Protein AF-A0A454VZ25-F1 (afdb_monomer_lite)

Structure (mmCIF, N/CA/C/O backbone):
data_AF-A0A454VZ25-F1
#
_entry.id   AF-A0A454VZ25-F1
#
loop_
_atom_site.group_PDB
_atom_site.id
_atom_site.type_symbol
_atom_site.label_atom_id
_atom_site.label_alt_id
_atom_site.label_comp_id
_atom_site.label_asym_id
_atom_site.label_entity_id
_atom_site.label_seq_id
_atom_site.pdbx_PDB_ins_code
_atom_site.Cartn_x
_atom_site.Cartn_y
_atom_site.Cartn_z
_atom_site.occupancy
_atom_site.B_iso_or_equiv
_atom_site.auth_seq_id
_atom_site.auth_comp_id
_atom_site.auth_asym_id
_atom_site.auth_atom_id
_atom_site.pdbx_PDB_model_num
ATOM 1 N N . MET A 1 1 ? 7.267 38.049 9.585 1.00 44.28 1 MET A N 1
ATOM 2 C CA . MET A 1 1 ? 5.869 37.657 9.857 1.00 44.28 1 MET A CA 1
ATOM 3 C C . MET A 1 1 ? 5.324 38.588 10.927 1.00 44.28 1 MET A C 1
ATOM 5 O O . MET A 1 1 ? 5.956 38.651 11.982 1.00 44.28 1 MET A O 1
ATOM 9 N N . PRO A 1 2 ? 4.232 39.333 10.694 1.00 44.19 2 PRO A N 1
ATOM 10 C CA . PRO A 1 2 ? 3.505 39.918 11.810 1.00 44.19 2 PRO A CA 1
ATOM 11 C C . PRO A 1 2 ? 2.982 38.750 12.653 1.00 44.19 2 PRO A C 1
ATOM 13 O O . PRO A 1 2 ? 2.351 37.834 12.133 1.00 44.19 2 PRO A O 1
ATOM 16 N N . LYS A 1 3 ? 3.345 38.708 13.938 1.00 50.12 3 LYS A N 1
ATOM 17 C CA . LYS A 1 3 ? 2.743 37.742 14.860 1.00 50.12 3 LYS A CA 1
ATOM 18 C C . LYS A 1 3 ? 1.270 38.125 14.986 1.00 50.12 3 LYS A C 1
ATOM 20 O O . LYS A 1 3 ? 1.029 39.287 15.314 1.00 50.12 3 LYS A O 1
ATOM 25 N N . PRO A 1 4 ? 0.309 37.216 14.773 1.00 55.72 4 PRO A N 1
ATOM 26 C CA . PRO A 1 4 ? -1.061 37.509 15.152 1.00 55.72 4 PRO A CA 1
ATOM 27 C C . PRO A 1 4 ? -1.078 37.724 16.671 1.00 55.72 4 PRO A C 1
ATOM 29 O O . PRO A 1 4 ? -0.798 36.818 17.458 1.00 55.72 4 PRO A O 1
ATOM 32 N N . THR A 1 5 ? -1.280 38.970 17.092 1.00 67.00 5 THR A N 1
ATOM 33 C CA . THR A 1 5 ? -1.416 39.341 18.502 1.00 67.00 5 THR A CA 1
ATOM 34 C C . THR A 1 5 ? -2.872 39.186 18.896 1.00 67.00 5 THR A C 1
ATOM 36 O O . THR A 1 5 ? -3.618 40.157 18.904 1.00 67.00 5 THR A O 1
ATOM 39 N N . PHE A 1 6 ? -3.268 37.954 19.212 1.00 75.38 6 PHE A N 1
ATOM 40 C CA . PHE A 1 6 ? -4.552 37.697 19.855 1.00 75.38 6 PHE A CA 1
ATOM 41 C C . PHE A 1 6 ? -4.541 38.255 21.278 1.00 75.38 6 PHE A C 1
ATOM 43 O O . PHE A 1 6 ? -3.569 38.101 22.029 1.00 75.38 6 PHE A O 1
ATOM 50 N N . THR A 1 7 ? -5.634 38.893 21.667 1.00 81.75 7 THR A N 1
ATOM 51 C CA . THR A 1 7 ? -5.878 39.315 23.041 1.00 81.75 7 THR A CA 1
ATOM 52 C C . THR A 1 7 ? -6.128 38.099 23.939 1.00 81.75 7 THR A C 1
ATOM 54 O O . THR A 1 7 ? -6.507 37.012 23.500 1.00 81.75 7 THR A O 1
ATOM 57 N N . ARG A 1 8 ? -5.935 38.266 25.253 1.00 75.12 8 ARG A N 1
ATOM 58 C CA . ARG A 1 8 ? -6.254 37.206 26.228 1.00 75.12 8 ARG A CA 1
ATOM 59 C C . ARG A 1 8 ? -7.742 36.851 26.248 1.00 75.12 8 ARG A C 1
ATOM 61 O O . ARG A 1 8 ? -8.078 35.737 26.638 1.00 75.12 8 ARG A O 1
ATOM 68 N N . GLU A 1 9 ? -8.609 37.788 25.879 1.00 80.62 9 GLU A N 1
ATOM 69 C CA . GLU A 1 9 ? -10.053 37.566 25.795 1.00 80.62 9 GLU A CA 1
ATOM 70 C C . GLU A 1 9 ? -10.412 36.713 24.575 1.00 80.62 9 GLU A C 1
ATOM 72 O O . GLU A 1 9 ? -11.161 35.755 24.729 1.00 80.62 9 GLU A O 1
ATOM 77 N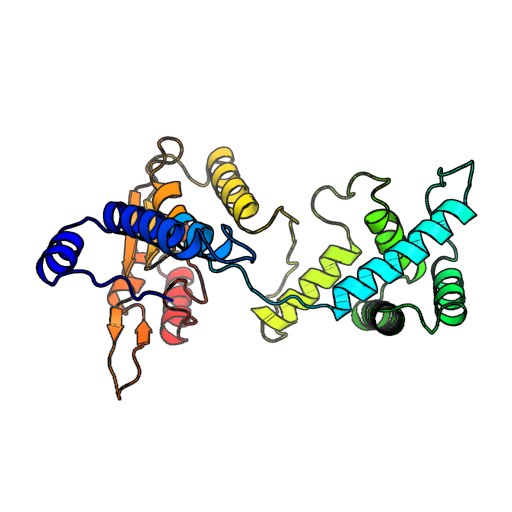 N . GLU A 1 10 ? -9.785 36.950 23.419 1.00 77.19 10 GLU A N 1
ATOM 78 C CA . GLU A 1 10 ? -9.946 36.106 22.221 1.00 77.19 10 GLU A CA 1
ATOM 79 C C . GLU A 1 10 ? -9.412 34.682 22.433 1.00 77.19 10 GLU A C 1
ATOM 81 O O . GLU A 1 10 ? -10.063 33.704 22.088 1.00 77.19 10 GLU A O 1
ATOM 86 N N . ILE A 1 11 ? -8.260 34.517 23.092 1.00 77.19 11 ILE A N 1
ATOM 87 C CA . ILE A 1 11 ? -7.759 33.168 23.418 1.00 77.19 11 ILE A CA 1
ATOM 88 C C . ILE A 1 11 ? -8.729 32.436 24.364 1.00 77.19 11 ILE A C 1
ATOM 90 O O . ILE A 1 11 ? -8.916 31.223 24.257 1.00 77.19 11 ILE A O 1
ATOM 94 N N . ARG A 1 12 ? -9.364 33.160 25.296 1.00 79.06 12 ARG A N 1
ATOM 95 C CA . ARG A 1 12 ? -10.375 32.587 26.197 1.00 79.06 12 ARG A CA 1
ATOM 96 C C . ARG A 1 12 ? -11.674 32.243 25.476 1.00 79.06 12 ARG A C 1
ATOM 98 O O . ARG A 1 12 ? -12.295 31.259 25.865 1.00 79.06 12 ARG A O 1
ATOM 105 N N . SER A 1 13 ? -12.077 33.005 24.458 1.00 80.75 13 SER A N 1
ATOM 106 C CA . SER A 1 13 ? -13.256 32.664 23.659 1.00 80.75 13 SER A CA 1
ATOM 107 C C . SER A 1 13 ? -13.005 31.425 22.799 1.00 80.75 13 SER A C 1
ATOM 109 O O . SER A 1 13 ? -13.877 30.565 22.730 1.00 80.75 13 SER A O 1
ATOM 111 N N . PHE A 1 14 ? -11.794 31.241 22.261 1.00 79.88 14 PHE A N 1
ATOM 112 C CA . PHE A 1 14 ? -11.427 30.009 21.550 1.00 79.88 14 PHE A CA 1
ATOM 113 C C . PHE A 1 14 ? -11.475 28.761 22.438 1.00 79.88 14 PHE A C 1
ATOM 115 O O . PHE A 1 14 ? -11.827 27.688 21.962 1.00 79.88 14 PHE A O 1
ATOM 122 N N . ALA A 1 15 ? -11.186 28.887 23.736 1.00 73.38 15 ALA A N 1
ATOM 123 C CA . ALA A 1 15 ? -11.300 27.776 24.685 1.00 73.38 15 ALA A CA 1
ATOM 124 C C . ALA A 1 15 ? -12.754 27.333 24.959 1.00 73.38 15 ALA A C 1
ATOM 126 O O . ALA A 1 15 ? -12.956 26.288 25.572 1.00 73.38 15 ALA A O 1
ATOM 127 N N . GLN A 1 16 ? -13.748 28.127 24.544 1.00 80.56 16 GLN A N 1
ATOM 128 C CA . GLN A 1 16 ? -15.175 27.797 24.642 1.00 80.56 16 GLN A CA 1
ATOM 129 C C . GLN A 1 16 ? -15.715 27.144 23.359 1.00 80.56 16 GLN A C 1
ATOM 131 O O . GLN A 1 16 ? -16.841 26.655 23.365 1.00 80.56 16 GLN A O 1
ATOM 136 N N . LEU A 1 17 ? -14.941 27.149 22.267 1.00 77.75 17 LEU A N 1
ATOM 137 C CA . LEU A 1 17 ? -15.337 26.536 21.001 1.00 77.75 17 LEU A CA 1
ATOM 138 C C . LEU A 1 17 ? -15.268 25.012 21.097 1.00 77.75 17 LEU A C 1
ATOM 140 O O . LEU A 1 17 ? -14.358 24.452 21.719 1.00 77.75 17 LEU A O 1
ATOM 144 N N . SER A 1 18 ? -16.191 24.328 20.423 1.00 74.06 18 SER A N 1
ATOM 145 C CA . SER A 1 18 ? -16.052 22.892 20.195 1.00 74.06 18 SER A CA 1
ATOM 146 C C . SER A 1 18 ? -14.794 22.598 19.360 1.00 74.06 18 SER A C 1
ATOM 148 O O . SER A 1 18 ? -14.321 23.461 18.614 1.00 74.06 18 SER A O 1
ATOM 150 N N . PRO A 1 19 ? -14.244 21.371 19.412 1.00 72.12 19 PRO A N 1
ATOM 151 C CA . PRO A 1 19 ? -13.091 20.996 18.590 1.00 72.12 19 PRO A CA 1
ATOM 152 C C . PRO A 1 19 ? -13.288 21.241 17.082 1.00 72.12 19 PRO A C 1
ATOM 154 O O . PRO A 1 19 ? -12.323 21.552 16.384 1.00 72.12 19 PRO A O 1
ATOM 157 N N . PHE A 1 20 ? -14.528 21.143 16.587 1.00 69.38 20 PHE A N 1
ATOM 158 C CA . PHE A 1 20 ? -14.880 21.406 15.190 1.00 69.38 20 PHE A CA 1
ATOM 159 C C . PHE A 1 20 ? -14.880 22.905 14.864 1.00 69.38 20 PHE A C 1
ATOM 161 O O . PHE A 1 20 ? -14.240 23.326 13.905 1.00 69.38 20 PHE A O 1
ATOM 168 N N . GLU A 1 21 ? -15.502 23.732 15.703 1.00 72.00 21 GLU A N 1
ATOM 169 C CA . GLU A 1 21 ? -15.491 25.193 15.529 1.00 72.00 21 GLU A CA 1
ATOM 170 C C . GLU A 1 21 ? -14.078 25.772 15.686 1.00 72.00 21 GLU A C 1
ATOM 172 O O . GLU A 1 21 ? -13.674 26.700 14.978 1.00 72.00 21 GLU A O 1
ATOM 177 N N . LEU A 1 22 ? -13.284 25.189 16.586 1.00 77.62 22 LEU A N 1
ATOM 178 C CA . LEU A 1 22 ? -11.886 25.549 16.774 1.00 77.62 22 LEU A CA 1
ATOM 179 C C . LEU A 1 22 ? -11.043 25.188 15.540 1.00 77.62 22 LEU A C 1
ATOM 181 O O . LEU A 1 22 ? -10.172 25.963 15.144 1.00 77.62 22 LEU A O 1
ATOM 185 N N . LYS A 1 23 ? -11.322 24.048 14.892 1.00 74.56 23 LYS A N 1
ATOM 186 C CA . LYS A 1 23 ? -10.702 23.663 13.615 1.00 74.56 23 LYS A CA 1
ATOM 187 C C . LYS A 1 23 ? -11.011 24.685 12.520 1.00 74.56 23 LYS A C 1
ATOM 189 O O . LYS A 1 23 ? -10.077 25.132 11.857 1.00 74.56 23 LYS A O 1
ATOM 194 N N . ASP A 1 24 ? -12.268 25.084 12.346 1.00 75.88 24 ASP A N 1
ATOM 195 C CA . ASP A 1 24 ? -12.653 26.064 11.315 1.00 75.88 24 ASP A CA 1
ATOM 196 C C . ASP A 1 24 ? -12.032 27.443 11.572 1.00 75.88 24 ASP A C 1
ATOM 198 O O . ASP A 1 24 ? -11.561 28.117 10.647 1.00 75.88 24 ASP A O 1
ATOM 202 N N . THR A 1 25 ? -11.935 27.822 12.848 1.00 78.06 25 THR A N 1
ATOM 203 C CA . THR A 1 25 ? -11.195 29.010 13.286 1.00 78.06 25 THR A CA 1
ATOM 204 C C . THR A 1 25 ? -9.719 28.902 12.892 1.00 78.06 25 THR A C 1
ATOM 206 O O . THR A 1 25 ? -9.179 29.817 12.272 1.00 78.06 25 THR A O 1
ATOM 209 N N . PHE A 1 26 ? -9.060 27.765 13.152 1.00 75.38 26 PHE A N 1
ATOM 210 C CA . PHE A 1 26 ? -7.669 27.551 12.742 1.00 75.38 26 PHE A CA 1
ATOM 211 C C . PHE A 1 26 ? -7.472 27.555 11.225 1.00 75.38 26 PHE A C 1
ATOM 213 O O . PHE A 1 26 ? -6.462 28.083 10.768 1.00 75.38 26 PHE A O 1
ATOM 220 N N . ILE A 1 27 ? -8.411 27.014 10.439 1.00 72.12 27 ILE A N 1
ATOM 221 C CA . ILE A 1 27 ? -8.352 27.069 8.968 1.00 72.12 27 ILE A CA 1
ATOM 222 C C . ILE A 1 27 ? -8.404 28.523 8.495 1.00 72.12 27 ILE A C 1
ATOM 224 O O . ILE A 1 27 ? -7.653 28.905 7.598 1.00 72.12 27 ILE A O 1
ATOM 228 N N . SER A 1 28 ? -9.281 29.328 9.093 1.00 75.75 28 SER A N 1
ATOM 229 C CA . SER A 1 28 ? -9.458 30.734 8.721 1.00 75.75 28 SER A CA 1
ATOM 230 C C . SER A 1 28 ? -8.205 31.550 9.051 1.00 75.75 28 SER A C 1
ATOM 232 O O . SER A 1 28 ? -7.647 32.203 8.173 1.00 75.75 28 SER A O 1
ATOM 234 N N . LEU A 1 29 ? -7.669 31.389 10.266 1.00 73.69 29 LEU A N 1
ATOM 235 C CA . LEU A 1 29 ? -6.422 32.029 10.700 1.00 73.69 29 LEU A CA 1
ATOM 236 C C . LEU A 1 29 ? -5.204 31.591 9.873 1.00 73.69 29 LEU A C 1
ATOM 238 O O . LEU A 1 29 ? -4.325 32.400 9.577 1.00 73.69 29 LEU A O 1
ATOM 242 N N . ALA A 1 30 ? -5.137 30.311 9.498 1.00 69.00 30 ALA A N 1
ATOM 243 C CA . ALA A 1 30 ? -4.093 29.771 8.631 1.00 69.00 30 ALA A CA 1
ATOM 244 C C . ALA A 1 30 ? -4.100 30.431 7.245 1.00 69.00 30 ALA A C 1
ATOM 246 O O . ALA A 1 30 ? -3.040 30.810 6.748 1.00 69.00 30 ALA A O 1
ATOM 247 N N . LYS A 1 31 ? -5.288 30.605 6.649 1.00 70.56 31 LYS A N 1
ATOM 248 C CA . LYS A 1 31 ? -5.459 31.284 5.355 1.00 70.56 31 LYS A CA 1
ATOM 249 C C . LYS A 1 31 ? -5.037 32.753 5.427 1.00 70.56 31 LYS A C 1
ATOM 251 O O . LYS A 1 31 ? -4.249 33.188 4.594 1.00 70.56 31 LYS A O 1
ATOM 256 N N . GLU A 1 32 ? -5.493 33.484 6.446 1.00 72.56 32 GLU A N 1
ATOM 257 C CA . GLU A 1 32 ? -5.148 34.901 6.654 1.00 72.56 32 GLU A CA 1
ATOM 258 C C . GLU A 1 32 ? -3.638 35.107 6.862 1.00 72.56 32 GLU A C 1
ATOM 260 O O . GLU A 1 32 ? -3.026 35.993 6.272 1.00 72.56 32 GLU A O 1
ATOM 265 N N . ALA A 1 33 ? -2.984 34.246 7.650 1.00 66.50 33 ALA A N 1
ATOM 266 C CA . ALA A 1 33 ? -1.548 34.357 7.915 1.00 66.50 33 ALA A CA 1
ATOM 267 C C . ALA A 1 33 ? -0.655 34.077 6.686 1.00 66.50 33 ALA A C 1
ATOM 269 O O . ALA A 1 33 ? 0.538 34.404 6.705 1.00 66.50 33 ALA A O 1
ATOM 270 N N . GLN A 1 34 ? -1.199 33.441 5.643 1.00 65.56 34 GLN A N 1
ATOM 271 C CA . GLN A 1 34 ? -0.469 33.007 4.447 1.00 65.56 34 GLN A CA 1
ATOM 272 C C . GLN A 1 34 ? -0.790 33.824 3.186 1.00 65.56 34 GLN A C 1
ATOM 274 O O . GLN A 1 34 ? -0.163 33.584 2.151 1.00 65.56 34 GLN A O 1
ATOM 279 N N . GLU A 1 35 ? -1.688 34.812 3.276 1.00 64.81 35 GLU A N 1
ATOM 280 C CA . GLU A 1 35 ? -2.193 35.609 2.146 1.00 64.81 35 GLU A CA 1
ATOM 281 C C . GLU A 1 35 ? -1.058 36.218 1.285 1.00 64.81 35 GLU A C 1
ATOM 283 O O . GLU A 1 35 ? -1.076 36.115 0.053 1.00 64.81 35 GLU A O 1
ATOM 288 N N . ASP A 1 36 ? 0.014 36.699 1.930 1.00 63.56 36 ASP A N 1
ATOM 289 C CA . ASP A 1 36 ? 1.116 37.439 1.293 1.00 63.56 36 ASP A CA 1
ATOM 290 C C . ASP A 1 36 ? 2.410 36.630 1.012 1.00 63.56 36 ASP A C 1
ATOM 292 O O . ASP A 1 36 ? 3.415 37.208 0.587 1.00 63.56 36 ASP A O 1
ATOM 296 N N . GLN A 1 37 ? 2.457 35.305 1.230 1.00 57.09 37 GLN A N 1
ATOM 297 C CA . GLN A 1 37 ? 3.700 34.514 1.059 1.00 57.09 37 GLN A CA 1
ATOM 298 C C . GLN A 1 37 ? 3.701 33.613 -0.194 1.00 57.09 37 GLN A C 1
ATOM 300 O O . GLN A 1 37 ? 2.818 32.772 -0.339 1.00 57.09 37 GLN A O 1
ATOM 305 N N . PRO A 1 38 ? 4.700 33.692 -1.098 1.00 49.94 38 PRO A N 1
ATOM 306 C CA . PRO A 1 38 ? 4.824 32.754 -2.218 1.00 49.94 38 PRO A CA 1
ATOM 307 C C . PRO A 1 38 ? 5.296 31.360 -1.747 1.00 49.94 38 PRO A C 1
ATOM 309 O O . PRO A 1 38 ? 6.328 31.237 -1.094 1.00 49.94 38 PRO A O 1
ATOM 312 N N . GLY A 1 39 ? 4.553 30.296 -2.086 1.00 57.81 39 GLY A N 1
ATOM 313 C CA . GLY A 1 39 ? 4.836 28.903 -1.695 1.00 57.81 39 GLY A CA 1
ATOM 314 C C . GLY A 1 39 ? 3.651 27.964 -1.971 1.00 57.81 39 GLY A C 1
ATOM 315 O O . GLY A 1 39 ? 2.694 28.380 -2.615 1.00 57.81 39 GLY A O 1
ATOM 316 N N . GLN A 1 40 ? 3.675 26.702 -1.517 1.00 55.25 40 GLN A N 1
ATOM 317 C CA . GLN A 1 40 ? 2.516 25.789 -1.615 1.00 55.25 40 GLN A CA 1
ATOM 318 C C . GLN A 1 40 ? 1.387 26.226 -0.653 1.00 55.25 40 GLN A C 1
ATOM 320 O O . GLN A 1 40 ? 1.187 25.620 0.397 1.00 55.25 40 GLN A O 1
ATOM 325 N N . LYS A 1 41 ? 0.694 27.307 -1.031 1.00 52.88 41 LYS A N 1
ATOM 326 C CA . LYS A 1 41 ? -0.180 28.173 -0.221 1.00 52.88 41 LYS A CA 1
ATOM 327 C C . LYS A 1 41 ? -1.349 27.497 0.508 1.00 52.88 41 LYS A C 1
ATOM 329 O O . LYS A 1 41 ? -1.746 27.996 1.543 1.00 52.88 41 LYS A O 1
ATOM 334 N N . ASP A 1 42 ? -1.876 26.368 0.028 1.00 51.31 42 ASP A N 1
ATOM 335 C CA . ASP A 1 42 ? -3.196 25.897 0.497 1.00 51.31 42 ASP A CA 1
ATOM 336 C C . ASP A 1 42 ? -3.254 24.433 0.942 1.00 51.31 42 ASP A C 1
ATOM 338 O O . ASP A 1 42 ? -4.280 23.975 1.440 1.00 51.31 42 ASP A O 1
ATOM 342 N N . LYS A 1 43 ? -2.192 23.644 0.737 1.00 53.41 43 LYS A N 1
ATOM 343 C CA . LYS A 1 43 ? -2.327 22.178 0.798 1.00 53.41 43 LYS A CA 1
ATOM 344 C C . LYS A 1 43 ? -2.047 21.593 2.179 1.00 53.41 43 LYS A C 1
ATOM 346 O O . LYS A 1 43 ? -2.840 20.790 2.651 1.00 53.41 43 LYS A O 1
ATOM 351 N N . SER A 1 44 ? -0.971 21.988 2.859 1.00 56.28 44 SER A N 1
ATOM 352 C CA . SER A 1 44 ? -0.527 21.272 4.067 1.00 56.28 44 SER A CA 1
ATOM 353 C C . SER A 1 44 ? -1.375 21.563 5.311 1.00 56.28 44 SER A C 1
ATOM 355 O O . SER A 1 44 ? -1.759 20.628 6.009 1.00 56.28 44 SER A O 1
ATOM 357 N N . GLN A 1 45 ? -1.702 22.830 5.585 1.00 57.84 45 GLN A N 1
ATOM 358 C CA . GLN A 1 45 ? -2.452 23.216 6.790 1.00 57.84 45 GLN A CA 1
ATOM 359 C C . GLN A 1 45 ? -3.939 22.872 6.669 1.00 57.84 45 GLN A C 1
ATOM 361 O O . GLN A 1 45 ? -4.517 22.312 7.597 1.00 57.84 45 GLN A O 1
ATOM 366 N N . VAL A 1 46 ? -4.537 23.109 5.497 1.00 59.28 46 VAL A N 1
ATOM 367 C CA . VAL A 1 46 ? -5.934 22.748 5.223 1.00 59.28 46 VAL A CA 1
ATOM 368 C C . VAL A 1 46 ? -6.117 21.230 5.227 1.00 59.28 46 VAL A C 1
ATOM 370 O O . VAL A 1 46 ? -7.084 20.754 5.806 1.00 59.28 46 VAL A O 1
ATOM 373 N N . GLN A 1 47 ? -5.191 20.440 4.663 1.00 57.38 47 GLN A N 1
ATOM 374 C CA . GLN A 1 47 ? -5.267 18.974 4.757 1.00 57.38 47 GLN A CA 1
ATOM 375 C C . GLN A 1 47 ? -5.023 18.459 6.179 1.00 57.38 47 GLN A C 1
ATOM 377 O O . GLN A 1 47 ? -5.712 17.531 6.596 1.00 57.38 47 GLN A O 1
ATOM 382 N N . MET A 1 48 ? -4.107 19.059 6.948 1.00 59.03 48 MET A N 1
ATOM 383 C CA . MET A 1 48 ? -3.906 18.683 8.351 1.00 59.03 48 MET A CA 1
ATOM 384 C C . MET A 1 48 ? -5.184 18.897 9.163 1.00 59.03 48 MET A C 1
ATOM 386 O O . MET A 1 48 ? -5.596 18.007 9.902 1.00 59.03 48 MET A O 1
ATOM 390 N N . LEU A 1 49 ? -5.832 20.048 8.986 1.00 62.22 49 LEU A N 1
ATOM 391 C CA . LEU A 1 49 ? -7.055 20.396 9.700 1.00 62.22 49 LEU A CA 1
ATOM 392 C C . LEU A 1 49 ? -8.262 19.597 9.181 1.00 62.22 49 LEU A C 1
ATOM 394 O O . LEU A 1 49 ? -9.064 19.121 9.978 1.00 62.22 49 LEU A O 1
ATOM 398 N N . ASN A 1 50 ? -8.380 19.370 7.869 1.00 59.22 50 ASN A N 1
ATOM 399 C CA . ASN A 1 50 ? -9.521 18.657 7.284 1.00 59.22 50 ASN A CA 1
ATOM 400 C C . ASN A 1 50 ? -9.437 17.138 7.393 1.00 59.22 50 ASN A C 1
ATOM 402 O O . ASN A 1 50 ? -10.436 16.511 7.724 1.00 59.22 50 ASN A O 1
ATOM 406 N N . ALA A 1 51 ? -8.273 16.557 7.120 1.00 57.97 51 ALA A N 1
ATOM 407 C CA . ALA A 1 51 ? -8.089 15.114 7.016 1.00 57.97 51 ALA A CA 1
ATOM 408 C C . ALA A 1 51 ? -7.299 14.512 8.188 1.00 57.97 51 ALA A C 1
ATOM 410 O O . ALA A 1 51 ? -7.068 13.303 8.195 1.00 57.97 51 ALA A O 1
ATOM 411 N N . GLY A 1 52 ? -6.836 15.322 9.151 1.00 63.44 52 GLY A N 1
ATOM 412 C CA . GLY A 1 52 ? -6.003 14.850 10.264 1.00 63.44 52 GLY A CA 1
ATOM 413 C C . GLY A 1 52 ? -4.655 14.281 9.805 1.00 63.44 52 GLY A C 1
ATOM 414 O O . GLY A 1 52 ? -4.094 13.402 10.461 1.00 63.44 52 GLY A O 1
ATOM 415 N N . ARG A 1 53 ? -4.161 14.713 8.635 1.00 66.56 53 ARG A N 1
ATOM 416 C CA . ARG A 1 53 ? -2.949 14.186 7.990 1.00 66.56 53 ARG A CA 1
ATOM 417 C C . ARG A 1 53 ? -2.037 15.322 7.543 1.00 66.56 53 ARG A C 1
ATOM 419 O O . ARG A 1 53 ? -2.450 16.189 6.778 1.00 66.56 53 ARG A O 1
ATOM 426 N N . GLY A 1 54 ? -0.781 15.287 7.979 1.00 69.94 54 GLY A N 1
ATOM 427 C CA . GLY A 1 54 ? 0.265 16.144 7.427 1.00 69.94 54 GLY A CA 1
ATOM 428 C C . GLY A 1 54 ? 0.802 15.542 6.133 1.00 69.94 54 GLY A C 1
ATOM 429 O O . GLY A 1 54 ? 1.373 14.453 6.160 1.00 69.94 54 GLY A O 1
ATOM 430 N N . ASN A 1 55 ? 0.628 16.226 5.001 1.00 75.00 55 ASN A N 1
ATOM 431 C CA . ASN A 1 55 ? 1.251 15.784 3.756 1.00 75.00 55 ASN A CA 1
ATOM 432 C C . ASN A 1 55 ? 2.783 15.937 3.860 1.00 75.00 55 ASN A C 1
ATOM 434 O O . ASN A 1 55 ? 3.239 17.034 4.204 1.00 75.00 55 ASN A O 1
ATOM 438 N N . PRO A 1 56 ? 3.582 14.893 3.564 1.00 77.19 56 PRO A N 1
ATOM 439 C CA . PRO A 1 56 ? 5.035 15.006 3.580 1.00 77.19 56 PRO A CA 1
ATOM 440 C C . PRO A 1 56 ? 5.526 16.135 2.667 1.00 77.19 56 PRO A C 1
ATOM 442 O O . PRO A 1 56 ? 5.016 16.333 1.564 1.00 77.19 56 PRO A O 1
ATOM 445 N N . ASN A 1 57 ? 6.542 16.869 3.118 1.00 81.62 57 ASN A N 1
ATOM 446 C CA . ASN A 1 57 ? 7.229 17.905 2.337 1.00 81.62 57 ASN A CA 1
ATOM 447 C C . ASN A 1 57 ? 8.530 17.394 1.691 1.00 81.62 57 ASN A C 1
ATOM 449 O O . ASN A 1 57 ? 9.364 18.184 1.254 1.00 81.62 57 ASN A O 1
ATOM 453 N N . TRP A 1 58 ? 8.702 16.077 1.647 1.00 86.81 58 TRP A N 1
ATOM 454 C CA . TRP A 1 58 ? 9.826 15.376 1.043 1.00 86.81 58 TRP A CA 1
ATOM 455 C C . TRP A 1 58 ? 9.296 14.193 0.229 1.00 86.81 58 TRP A C 1
ATOM 457 O O . TRP A 1 58 ? 8.187 13.708 0.461 1.00 86.81 58 TRP A O 1
ATOM 467 N N . VAL A 1 59 ? 10.084 13.734 -0.742 1.00 91.62 59 VAL A N 1
ATOM 468 C CA . VAL A 1 59 ? 9.756 12.583 -1.592 1.00 91.62 59 VAL A CA 1
ATOM 469 C C . VAL A 1 59 ? 10.991 11.708 -1.784 1.00 91.62 59 VAL A C 1
ATOM 471 O O . VAL A 1 59 ? 12.112 12.210 -1.803 1.00 91.62 59 VAL A O 1
ATOM 474 N N . ALA A 1 60 ? 10.796 10.401 -1.966 1.00 93.44 60 ALA A N 1
ATOM 475 C CA . ALA A 1 60 ? 11.872 9.497 -2.370 1.00 93.44 60 ALA A CA 1
ATOM 476 C C . ALA A 1 60 ? 12.168 9.685 -3.870 1.00 93.44 60 ALA A C 1
ATOM 478 O O . ALA A 1 60 ? 11.397 9.219 -4.713 1.00 93.44 60 ALA A O 1
ATOM 479 N N . THR A 1 61 ? 13.239 10.405 -4.208 1.00 97.25 61 THR A N 1
ATOM 480 C CA . THR A 1 61 ? 13.581 10.752 -5.600 1.00 97.25 61 THR A CA 1
ATOM 481 C C . THR A 1 61 ? 14.126 9.563 -6.387 1.00 97.25 61 THR A C 1
ATOM 483 O O . THR A 1 61 ? 13.663 9.333 -7.495 1.00 97.25 61 THR A O 1
ATOM 486 N N . GLY A 1 62 ? 15.003 8.746 -5.793 1.00 97.88 62 GLY A N 1
ATOM 487 C CA . GLY A 1 62 ? 15.621 7.583 -6.449 1.00 97.88 62 GLY A CA 1
ATOM 488 C C . GLY A 1 62 ? 14.637 6.647 -7.173 1.00 97.88 62 GLY A C 1
ATOM 489 O O . GLY A 1 62 ? 14.745 6.496 -8.387 1.00 97.88 62 GLY A O 1
ATOM 490 N N . PRO A 1 63 ? 13.632 6.053 -6.497 1.00 97.56 63 PRO A N 1
ATOM 491 C CA . PRO A 1 63 ? 12.665 5.180 -7.170 1.00 97.56 63 PRO A CA 1
ATOM 492 C C . PRO A 1 63 ? 11.798 5.912 -8.207 1.00 97.56 63 PRO A C 1
ATOM 494 O O . PRO A 1 63 ? 11.323 5.285 -9.147 1.00 97.56 63 PRO A O 1
ATOM 497 N N . ARG A 1 64 ? 11.601 7.233 -8.074 1.00 98.38 64 ARG A N 1
ATOM 498 C CA . ARG A 1 64 ? 10.880 8.036 -9.079 1.00 98.38 64 ARG A CA 1
ATOM 499 C C . ARG A 1 64 ? 11.722 8.233 -10.335 1.00 98.38 64 ARG A C 1
ATOM 501 O O . ARG A 1 64 ? 11.200 8.097 -11.431 1.00 98.38 64 ARG A O 1
ATOM 508 N N . GLU A 1 65 ? 13.016 8.500 -10.184 1.00 98.50 65 GLU A N 1
ATOM 509 C CA . GLU A 1 65 ? 13.954 8.552 -11.309 1.00 98.50 65 GLU A CA 1
ATOM 510 C C . GLU A 1 65 ? 14.057 7.191 -12.003 1.00 98.50 65 GLU A C 1
ATOM 512 O O . GLU A 1 65 ? 13.960 7.131 -13.223 1.00 98.50 65 GLU A O 1
ATOM 517 N N . ALA A 1 66 ? 14.141 6.093 -11.244 1.00 98.62 66 ALA A N 1
ATOM 518 C CA . ALA A 1 66 ? 14.123 4.741 -11.807 1.00 98.62 66 ALA A CA 1
ATOM 519 C C . ALA A 1 66 ? 12.820 4.441 -12.570 1.00 98.62 66 ALA A C 1
ATOM 521 O O . ALA A 1 66 ? 12.863 3.848 -13.644 1.00 98.62 66 ALA A O 1
ATOM 522 N N . PHE A 1 67 ? 11.669 4.896 -12.060 1.00 98.56 67 PHE A N 1
ATOM 523 C CA . PHE A 1 67 ? 10.389 4.798 -12.765 1.00 98.56 67 PHE A CA 1
ATOM 524 C C . PHE A 1 67 ? 10.386 5.600 -14.077 1.00 98.56 67 PHE A C 1
ATOM 526 O O . PHE A 1 67 ? 9.895 5.118 -15.093 1.00 98.56 67 PHE A O 1
ATOM 533 N N . TYR A 1 68 ? 10.982 6.795 -14.106 1.00 98.44 68 TYR A N 1
ATOM 534 C CA . TYR A 1 68 ? 11.118 7.555 -15.353 1.00 98.44 68 TYR A CA 1
ATOM 535 C C . TYR A 1 68 ? 12.107 6.911 -16.332 1.00 98.44 68 TYR A C 1
ATOM 537 O O . TYR A 1 68 ? 11.835 6.884 -17.531 1.00 98.44 68 TYR A O 1
ATOM 545 N N . ALA A 1 69 ? 13.218 6.350 -15.846 1.00 98.69 69 ALA A N 1
ATOM 546 C CA . ALA A 1 69 ? 14.149 5.578 -16.666 1.00 98.69 69 ALA A CA 1
ATOM 547 C C . ALA A 1 69 ? 13.465 4.353 -17.295 1.00 98.69 69 ALA A C 1
ATOM 549 O O . ALA A 1 69 ? 13.641 4.099 -18.488 1.00 98.69 69 ALA A O 1
ATOM 550 N N . LEU A 1 70 ? 12.621 3.657 -16.522 1.00 98.75 70 LEU A N 1
ATOM 551 C CA . LEU A 1 70 ? 11.757 2.590 -17.021 1.00 98.75 70 LEU A CA 1
ATOM 552 C C . LEU A 1 70 ? 10.824 3.126 -18.106 1.00 98.75 70 LEU A C 1
ATOM 554 O O . LEU A 1 70 ? 10.753 2.530 -19.169 1.00 98.75 70 LEU A O 1
ATOM 558 N N . GLY A 1 71 ? 10.188 4.280 -17.896 1.00 98.38 71 GLY A N 1
ATOM 559 C CA . GLY A 1 71 ? 9.342 4.918 -18.906 1.00 98.38 71 GLY A CA 1
ATOM 560 C C . GLY A 1 71 ? 10.064 5.165 -20.238 1.00 98.38 71 GLY A C 1
ATOM 561 O O . GLY A 1 71 ? 9.508 4.883 -21.299 1.00 98.38 71 GLY A O 1
ATOM 562 N N . TYR A 1 72 ? 11.321 5.621 -20.215 1.00 98.44 72 TYR A N 1
ATOM 563 C CA . TYR A 1 72 ? 12.114 5.776 -21.442 1.00 98.44 72 TYR A CA 1
ATOM 564 C C . TYR A 1 72 ? 12.407 4.440 -22.129 1.00 98.44 72 TYR A C 1
ATOM 566 O O . TYR A 1 72 ? 12.285 4.358 -23.353 1.00 98.44 72 TYR A O 1
ATOM 574 N N . PHE A 1 73 ? 12.747 3.400 -21.362 1.00 98.62 73 PHE A N 1
ATOM 575 C CA . PHE A 1 73 ? 12.905 2.047 -21.897 1.00 98.62 73 PHE A CA 1
ATOM 576 C C . PHE A 1 73 ? 11.596 1.540 -22.520 1.00 98.62 73 PHE A C 1
ATOM 578 O O . PHE A 1 73 ? 11.589 1.079 -23.658 1.00 98.62 73 PHE A O 1
ATOM 585 N N . SER A 1 74 ? 10.472 1.711 -21.827 1.00 98.50 74 SER A N 1
ATOM 586 C CA . SER A 1 74 ? 9.153 1.277 -22.281 1.00 98.50 74 SER A CA 1
ATOM 587 C C . SER A 1 74 ? 8.711 1.968 -23.570 1.00 98.50 74 SER A C 1
ATOM 589 O O . SER A 1 74 ? 8.206 1.318 -24.484 1.00 98.50 74 SER A O 1
ATOM 591 N N . LEU A 1 75 ? 8.965 3.273 -23.705 1.00 97.81 75 LEU A N 1
ATOM 592 C CA . LEU A 1 75 ? 8.704 3.999 -24.950 1.00 97.81 75 LEU A CA 1
ATOM 593 C C . LEU A 1 75 ? 9.642 3.567 -26.088 1.00 97.81 75 LEU A C 1
ATOM 595 O O . LEU A 1 75 ? 9.238 3.586 -27.251 1.00 97.81 75 LEU A O 1
ATOM 599 N N . ALA A 1 76 ? 10.891 3.198 -25.787 1.00 97.44 76 ALA A N 1
ATOM 600 C CA . ALA A 1 76 ? 11.800 2.635 -26.785 1.00 97.44 76 ALA A CA 1
ATOM 601 C C . ALA A 1 76 ? 11.302 1.266 -27.276 1.00 97.44 76 ALA A C 1
ATOM 603 O O . ALA A 1 76 ? 11.281 1.022 -28.482 1.00 97.44 76 ALA A O 1
ATOM 604 N N . GLU A 1 77 ? 10.824 0.417 -26.365 1.00 98.12 77 GLU A N 1
ATOM 605 C CA . GLU A 1 77 ? 10.220 -0.877 -26.692 1.00 98.12 77 GLU A CA 1
ATOM 606 C C . GLU A 1 77 ? 8.946 -0.732 -27.523 1.00 98.12 77 GLU A C 1
ATOM 608 O O . GLU A 1 77 ? 8.796 -1.409 -28.539 1.00 98.12 77 GLU A O 1
ATOM 613 N N . SER A 1 78 ? 8.071 0.202 -27.152 1.00 97.81 78 SER A N 1
ATOM 614 C CA . SER A 1 78 ? 6.848 0.483 -27.901 1.00 97.81 78 SER A CA 1
ATOM 615 C C . SER A 1 78 ? 7.153 0.901 -29.348 1.00 97.81 78 SER A C 1
ATOM 617 O O . SER A 1 78 ? 6.632 0.308 -30.297 1.00 97.81 78 SER A O 1
ATOM 619 N N . ARG A 1 79 ? 8.090 1.843 -29.548 1.00 97.06 79 ARG A N 1
ATOM 620 C CA . ARG A 1 79 ? 8.516 2.287 -30.891 1.00 97.06 79 ARG A CA 1
ATOM 621 C C . ARG A 1 79 ? 9.226 1.202 -31.697 1.00 97.06 79 ARG A C 1
ATOM 623 O O . ARG A 1 79 ? 9.164 1.222 -32.925 1.00 97.06 79 ARG A O 1
ATOM 630 N N . ARG A 1 80 ? 9.928 0.281 -31.030 1.00 96.56 80 ARG A N 1
ATOM 631 C CA . ARG A 1 80 ? 10.615 -0.842 -31.683 1.00 96.56 80 ARG A CA 1
ATOM 632 C C . ARG A 1 80 ? 9.619 -1.790 -32.344 1.00 96.56 80 ARG A C 1
ATOM 634 O O . ARG A 1 80 ? 9.916 -2.316 -33.414 1.00 96.56 80 ARG A O 1
ATOM 641 N N . VAL A 1 81 ? 8.475 -2.028 -31.703 1.00 96.50 81 VAL A N 1
ATOM 642 C CA . VAL A 1 81 ? 7.442 -2.932 -32.224 1.00 96.50 81 VAL A CA 1
ATOM 643 C C . VAL A 1 81 ? 6.752 -2.318 -33.433 1.00 96.50 81 VAL A C 1
ATOM 645 O O . VAL A 1 81 ? 6.641 -2.954 -34.480 1.00 96.50 81 VAL A O 1
ATOM 648 N N . TRP A 1 82 ? 6.320 -1.068 -33.308 1.00 96.31 82 TRP A N 1
ATOM 649 C CA . TRP A 1 82 ? 5.768 -0.298 -34.412 1.00 96.31 82 TRP A CA 1
ATOM 650 C C . TRP A 1 82 ? 5.851 1.188 -34.086 1.00 96.31 82 TRP A C 1
ATOM 652 O O . TRP A 1 82 ? 5.774 1.569 -32.922 1.00 96.31 82 TRP A O 1
ATOM 662 N N . THR A 1 83 ? 5.994 2.031 -35.104 1.00 96.56 83 THR A N 1
ATOM 663 C CA . THR A 1 83 ? 5.926 3.479 -34.922 1.00 96.56 83 THR A CA 1
ATOM 664 C C . THR A 1 83 ? 5.340 4.169 -36.148 1.00 96.56 83 THR A C 1
ATOM 666 O O . THR A 1 83 ? 5.624 3.782 -37.286 1.00 96.56 83 THR A O 1
ATOM 669 N N . ALA A 1 84 ? 4.523 5.192 -35.902 1.00 95.69 84 ALA A N 1
ATOM 670 C CA . ALA A 1 84 ? 4.064 6.162 -36.889 1.00 95.69 84 ALA A CA 1
ATOM 671 C C . ALA A 1 84 ? 3.796 7.492 -36.178 1.00 95.69 84 ALA A C 1
ATOM 673 O O . ALA A 1 84 ? 2.974 7.542 -35.265 1.00 95.69 84 ALA A O 1
ATOM 674 N N . ASP A 1 85 ? 4.481 8.558 -36.592 1.00 93.62 85 ASP A N 1
ATOM 675 C CA . ASP A 1 85 ? 4.479 9.849 -35.896 1.00 93.62 85 ASP A CA 1
ATOM 676 C C . ASP A 1 85 ? 4.796 9.678 -34.393 1.00 93.62 85 ASP A C 1
ATOM 678 O O . ASP A 1 85 ? 5.884 9.214 -34.042 1.00 93.62 85 ASP A O 1
ATOM 682 N N . ASP A 1 86 ? 3.844 10.007 -33.517 1.00 93.88 86 ASP A N 1
ATOM 683 C CA . ASP A 1 86 ? 3.941 9.864 -32.058 1.00 93.88 86 ASP A CA 1
ATOM 684 C C . ASP A 1 86 ? 3.248 8.591 -31.524 1.00 93.88 86 ASP A C 1
ATOM 686 O O . ASP A 1 86 ? 3.013 8.463 -30.322 1.00 93.88 86 ASP A O 1
ATOM 690 N N . LEU A 1 87 ? 2.903 7.641 -32.399 1.00 96.00 87 LEU A N 1
ATOM 691 C CA . LEU A 1 87 ? 2.302 6.358 -32.029 1.00 96.00 87 LEU A CA 1
ATOM 692 C C . LEU A 1 87 ? 3.360 5.260 -31.886 1.00 96.00 87 LEU A C 1
ATOM 694 O O . LEU A 1 87 ? 4.354 5.240 -32.610 1.00 96.00 87 LEU A O 1
ATOM 698 N N . GLY A 1 88 ? 3.105 4.317 -30.979 1.00 96.56 88 GLY A N 1
ATOM 699 C CA . GLY A 1 88 ? 3.941 3.146 -30.729 1.00 96.56 88 GLY A CA 1
ATOM 700 C C . GLY A 1 88 ? 3.126 1.848 -30.687 1.00 96.56 88 GLY A C 1
ATOM 701 O O . GLY A 1 88 ? 1.904 1.882 -30.543 1.00 96.56 88 GLY A O 1
ATOM 702 N N . GLY A 1 89 ? 3.790 0.704 -30.854 1.00 96.50 89 GLY A N 1
ATOM 703 C CA . GLY A 1 89 ? 3.193 -0.625 -30.690 1.00 96.50 89 GLY A CA 1
ATOM 704 C C . GLY A 1 89 ? 3.215 -1.121 -29.240 1.00 96.50 89 GLY A C 1
ATOM 705 O O . GLY A 1 89 ? 3.827 -0.501 -28.372 1.00 96.50 89 GLY A O 1
ATOM 706 N N . MET A 1 90 ? 2.579 -2.265 -28.983 1.00 95.88 90 MET A N 1
ATOM 707 C CA . MET A 1 90 ? 2.617 -2.926 -27.672 1.00 95.88 90 MET A CA 1
ATOM 708 C C . MET A 1 90 ? 3.966 -3.642 -27.487 1.00 95.88 90 MET A C 1
ATOM 710 O O . MET A 1 90 ? 4.326 -4.433 -28.363 1.00 95.88 90 MET A O 1
ATOM 714 N N . PRO A 1 91 ? 4.716 -3.395 -26.399 1.00 95.62 91 PRO A N 1
ATOM 715 C CA . PRO A 1 91 ? 5.988 -4.065 -26.116 1.00 95.62 91 PRO A CA 1
ATOM 716 C C . PRO A 1 91 ? 5.909 -5.603 -26.184 1.00 95.62 91 PRO A C 1
ATOM 718 O O . PRO A 1 91 ? 4.906 -6.208 -25.825 1.00 95.62 91 PRO A O 1
ATOM 721 N N . GLU A 1 92 ? 6.978 -6.269 -26.638 1.00 94.75 92 GLU A N 1
ATOM 722 C CA . GLU A 1 92 ? 7.005 -7.739 -26.762 1.00 94.75 92 GLU A CA 1
ATOM 723 C C . GLU A 1 92 ? 7.738 -8.401 -25.591 1.00 94.75 92 GLU A C 1
ATOM 725 O O . GLU A 1 92 ? 8.862 -8.024 -25.264 1.00 94.75 92 GLU A O 1
ATOM 730 N N . VAL A 1 93 ? 7.172 -9.481 -25.040 1.00 97.25 93 VAL A N 1
ATOM 731 C CA . VAL A 1 93 ? 7.785 -10.244 -23.934 1.00 97.25 93 VAL A CA 1
ATOM 732 C C . VAL A 1 93 ? 9.152 -10.821 -24.314 1.00 97.25 93 VAL A C 1
ATOM 734 O O . VAL A 1 93 ? 10.143 -10.657 -23.604 1.00 97.25 93 VAL A O 1
ATOM 737 N N . LYS A 1 94 ? 9.215 -11.522 -25.451 1.00 97.50 94 LYS A N 1
ATOM 738 C CA . LYS A 1 94 ? 10.376 -12.336 -25.823 1.00 97.50 94 LYS A CA 1
ATOM 739 C C . LYS A 1 94 ? 11.603 -11.460 -26.065 1.00 97.50 94 LYS A C 1
ATOM 741 O O . LYS A 1 94 ? 11.579 -10.601 -26.945 1.00 97.50 94 LYS A O 1
ATOM 746 N N . GLY A 1 95 ? 12.692 -11.727 -25.351 1.00 97.19 95 GLY A N 1
ATOM 747 C CA . GLY A 1 95 ? 13.960 -11.006 -25.450 1.00 97.19 95 GLY A CA 1
ATOM 748 C C . GLY A 1 95 ? 13.971 -9.650 -24.739 1.00 97.19 95 GLY A C 1
ATOM 749 O O . GLY A 1 95 ? 14.884 -8.858 -24.981 1.00 97.19 95 GLY A O 1
ATOM 750 N N . SER A 1 96 ? 12.973 -9.349 -23.899 1.00 97.38 96 SER A N 1
ATOM 751 C CA . SER A 1 96 ? 12.914 -8.082 -23.160 1.00 97.38 96 SER A CA 1
ATOM 752 C C . SER A 1 96 ? 14.123 -7.895 -22.236 1.00 97.38 96 SER A C 1
ATOM 754 O O . SER A 1 96 ? 14.613 -6.776 -22.097 1.00 97.38 96 SER A O 1
ATOM 756 N N . GLY A 1 97 ? 14.653 -8.975 -21.652 1.00 97.94 97 GLY A N 1
ATOM 757 C CA . GLY A 1 97 ? 15.858 -8.968 -20.821 1.00 97.94 97 GLY A CA 1
ATOM 758 C C . GLY A 1 97 ? 17.093 -8.452 -21.547 1.00 97.94 97 GLY A C 1
ATOM 759 O O . GLY A 1 97 ? 17.750 -7.526 -21.074 1.00 97.94 97 GLY A O 1
ATOM 760 N N . GLU A 1 98 ? 17.382 -9.006 -22.723 1.00 98.12 98 GLU A N 1
ATOM 761 C CA . GLU A 1 98 ? 18.553 -8.617 -23.517 1.00 98.12 98 GLU A CA 1
ATOM 762 C C . GLU A 1 98 ? 18.451 -7.171 -24.017 1.00 98.12 98 GLU A C 1
ATOM 764 O O . GLU A 1 98 ? 19.447 -6.441 -24.038 1.00 98.12 98 GLU A O 1
ATOM 769 N N . ARG A 1 99 ? 17.242 -6.737 -24.398 1.00 98.56 99 ARG A N 1
ATOM 770 C CA . ARG A 1 99 ? 16.989 -5.358 -24.839 1.00 98.56 99 ARG A CA 1
ATOM 771 C C . ARG A 1 99 ? 17.109 -4.364 -23.693 1.00 98.56 99 ARG A C 1
ATOM 773 O O . ARG A 1 99 ? 17.697 -3.304 -23.890 1.00 98.56 99 ARG A O 1
ATOM 780 N N . PHE A 1 100 ? 16.640 -4.725 -22.501 1.00 98.75 100 PHE A N 1
ATOM 781 C CA . PHE A 1 100 ? 16.849 -3.930 -21.296 1.00 98.75 100 PHE A CA 1
ATOM 782 C C . PHE A 1 100 ? 18.343 -3.771 -20.979 1.00 98.75 100 PHE A C 1
ATOM 784 O O . PHE A 1 100 ? 18.810 -2.651 -20.792 1.00 98.75 100 PHE A O 1
ATOM 791 N N . ASP A 1 101 ? 19.126 -4.853 -21.019 1.00 98.50 101 ASP A N 1
ATOM 792 C CA . ASP A 1 101 ? 20.577 -4.781 -20.791 1.00 98.50 101 ASP A CA 1
ATOM 793 C C . ASP A 1 101 ? 21.287 -3.905 -21.836 1.00 98.50 101 ASP A C 1
ATOM 795 O O . ASP A 1 101 ? 22.229 -3.170 -21.528 1.00 98.50 101 ASP A O 1
ATOM 799 N N . ALA A 1 102 ? 20.855 -3.979 -23.099 1.00 98.56 102 ALA A N 1
ATOM 800 C CA . ALA A 1 102 ? 21.367 -3.110 -24.152 1.00 98.56 102 ALA A CA 1
ATOM 801 C C . ALA A 1 102 ? 21.009 -1.639 -23.897 1.00 98.56 102 ALA A C 1
ATOM 803 O O . ALA A 1 102 ? 21.878 -0.781 -24.054 1.00 98.56 102 ALA A O 1
ATOM 804 N N . PHE A 1 103 ? 19.779 -1.362 -23.463 1.00 98.62 103 PHE A N 1
ATOM 805 C CA . PHE A 1 103 ? 19.317 -0.023 -23.111 1.00 98.62 103 PHE A CA 1
ATOM 806 C C . PHE A 1 103 ? 20.132 0.565 -21.953 1.00 98.62 103 PHE A C 1
ATOM 808 O O . PHE A 1 103 ? 20.674 1.660 -22.085 1.00 98.62 103 PHE A O 1
ATOM 815 N N . VAL A 1 104 ? 20.324 -0.184 -20.863 1.00 98.62 104 VAL A N 1
ATOM 816 C CA . VAL A 1 104 ? 21.147 0.247 -19.718 1.00 98.62 104 VAL A CA 1
ATOM 817 C C . VAL A 1 104 ? 22.565 0.626 -20.166 1.00 98.62 104 VAL A C 1
ATOM 819 O O . VAL A 1 104 ? 23.053 1.702 -19.824 1.00 98.62 104 VAL A O 1
ATOM 822 N N . ARG A 1 105 ? 23.211 -0.199 -21.006 1.00 98.44 105 ARG A N 1
ATOM 823 C CA . ARG A 1 105 ? 24.559 0.090 -21.538 1.00 98.44 105 ARG A CA 1
ATOM 824 C C . ARG A 1 105 ? 24.618 1.317 -22.451 1.00 98.44 105 ARG A C 1
ATOM 826 O O . ARG A 1 105 ? 25.663 1.957 -22.528 1.00 98.44 105 ARG A O 1
ATOM 833 N N . GLN A 1 106 ? 23.543 1.612 -23.179 1.00 98.25 106 GLN A N 1
ATOM 834 C CA . GLN A 1 106 ? 23.466 2.757 -24.094 1.00 98.25 106 GLN A CA 1
ATOM 835 C C . GLN A 1 106 ? 23.148 4.071 -23.372 1.00 98.25 106 GLN A C 1
ATOM 837 O O . GLN A 1 106 ? 23.430 5.141 -23.911 1.00 98.25 106 GLN A O 1
ATOM 842 N N . HIS A 1 107 ? 22.602 3.998 -22.157 1.00 97.94 107 HIS A N 1
ATOM 843 C CA . HIS A 1 107 ? 22.142 5.152 -21.390 1.00 97.94 107 HIS A CA 1
ATOM 844 C C . HIS A 1 107 ? 22.761 5.227 -19.980 1.00 97.94 107 HIS A C 1
ATOM 846 O O . HIS A 1 107 ? 22.016 5.389 -19.014 1.00 97.94 107 HIS A O 1
ATOM 852 N N . PRO A 1 108 ? 24.102 5.164 -19.826 1.00 97.12 108 PRO A N 1
ATOM 853 C CA . PRO A 1 108 ? 24.743 5.161 -18.506 1.00 97.12 108 PRO A CA 1
ATOM 854 C C . PRO A 1 108 ? 24.492 6.449 -17.702 1.00 97.12 108 PRO A C 1
ATOM 856 O O . PRO A 1 108 ? 24.510 6.416 -16.476 1.00 97.12 108 PRO A O 1
ATOM 859 N N . ASP A 1 109 ? 24.219 7.565 -18.383 1.00 97.38 109 ASP A N 1
ATOM 860 C CA . ASP A 1 109 ? 24.000 8.878 -17.764 1.00 97.38 109 ASP A CA 1
ATOM 861 C C . ASP A 1 109 ? 22.516 9.190 -17.485 1.00 97.38 109 ASP A C 1
ATOM 863 O O . ASP A 1 109 ? 22.189 10.286 -17.025 1.00 97.38 109 ASP A O 1
ATOM 867 N N . LEU A 1 110 ? 21.589 8.268 -17.782 1.00 98.19 110 LEU A N 1
ATOM 868 C CA . LEU A 1 110 ? 20.160 8.480 -17.545 1.00 98.19 110 LEU A CA 1
ATOM 869 C C . LEU A 1 110 ? 19.858 8.405 -16.035 1.00 98.19 110 LEU A C 1
ATOM 871 O O . LEU A 1 110 ? 20.085 7.357 -15.425 1.00 98.19 110 LEU A O 1
ATOM 875 N N . PRO A 1 111 ? 19.310 9.465 -15.405 1.00 98.31 111 PRO A N 1
ATOM 876 C CA . PRO A 1 111 ? 19.005 9.434 -13.978 1.00 98.31 111 PRO A CA 1
ATOM 877 C C . PRO A 1 111 ? 18.101 8.254 -13.608 1.00 98.31 111 PRO A C 1
ATOM 879 O O . PRO A 1 111 ? 17.089 8.008 -14.260 1.00 98.31 111 PRO A O 1
ATOM 882 N N . GLY A 1 112 ? 18.477 7.521 -12.559 1.00 98.44 112 GLY A N 1
ATOM 883 C CA . GLY A 1 112 ? 17.744 6.350 -12.077 1.00 98.44 112 GLY A CA 1
ATOM 884 C C . GLY A 1 112 ? 18.050 5.024 -12.785 1.00 98.44 112 GLY A C 1
ATOM 885 O O . GLY A 1 112 ? 17.594 3.991 -12.295 1.00 98.44 112 GLY A O 1
ATOM 886 N N . ILE A 1 113 ? 18.842 5.007 -13.868 1.00 98.62 113 ILE A N 1
ATOM 887 C CA . ILE A 1 113 ? 19.115 3.778 -14.638 1.00 98.62 113 ILE A CA 1
ATOM 888 C C . ILE A 1 113 ? 19.826 2.697 -13.813 1.00 98.62 113 ILE A C 1
ATOM 890 O O . ILE A 1 113 ? 19.428 1.537 -13.846 1.00 98.62 113 ILE A O 1
ATOM 894 N N . GLU A 1 114 ? 20.813 3.081 -12.999 1.00 98.44 114 GLU A N 1
ATOM 895 C CA . GLU A 1 114 ? 21.557 2.155 -12.137 1.00 98.44 114 GLU A CA 1
ATOM 896 C C . GLU A 1 114 ? 20.645 1.529 -11.068 1.00 98.44 114 GLU A C 1
ATOM 898 O O . GLU A 1 114 ? 20.733 0.338 -10.769 1.00 98.44 114 GLU A O 1
ATOM 903 N N . LEU A 1 115 ? 19.734 2.321 -10.488 1.00 98.62 115 LEU A N 1
ATOM 904 C CA . LEU A 1 115 ? 18.781 1.810 -9.505 1.00 98.62 115 LEU A CA 1
ATOM 905 C C . LEU A 1 115 ? 17.757 0.876 -10.157 1.00 98.62 115 LEU A C 1
ATOM 907 O O . LEU A 1 115 ? 17.394 -0.131 -9.551 1.00 98.62 115 LEU A O 1
ATOM 911 N N . LEU A 1 116 ? 17.303 1.194 -11.371 1.00 98.75 116 LEU A N 1
ATOM 912 C CA . LEU A 1 116 ? 16.409 0.337 -12.144 1.00 98.75 116 LEU A CA 1
ATOM 913 C C . LEU A 1 116 ? 17.075 -1.009 -12.458 1.00 98.75 116 LEU A C 1
ATOM 915 O O . LEU A 1 116 ? 16.486 -2.049 -12.171 1.00 98.75 116 LEU A O 1
ATOM 919 N N . GLU A 1 117 ? 18.315 -1.003 -12.957 1.00 98.69 117 GLU A N 1
ATOM 920 C CA . GLU A 1 117 ? 19.094 -2.220 -13.228 1.00 98.69 117 GLU A CA 1
ATOM 921 C C . GLU A 1 117 ? 19.232 -3.091 -11.972 1.00 98.69 117 GLU A C 1
ATOM 923 O O . GLU A 1 117 ? 18.895 -4.278 -11.991 1.00 98.69 117 GLU A O 1
ATOM 928 N N . LYS A 1 118 ? 19.650 -2.493 -10.848 1.00 98.62 118 LYS A N 1
ATOM 929 C CA . LYS A 1 118 ? 19.796 -3.207 -9.570 1.00 98.62 118 LYS A CA 1
ATOM 930 C C . LYS A 1 118 ? 18.474 -3.762 -9.057 1.00 98.62 118 LYS A C 1
ATOM 932 O O . LYS A 1 118 ? 18.449 -4.862 -8.514 1.00 98.62 118 LYS A O 1
ATOM 937 N N . SER A 1 119 ? 17.383 -3.023 -9.235 1.00 98.31 119 SER A N 1
ATOM 938 C CA . SER A 1 119 ? 16.045 -3.440 -8.808 1.00 98.31 119 SER A CA 1
ATOM 939 C C . SER A 1 119 ? 15.541 -4.622 -9.636 1.00 98.31 119 SER A C 1
ATOM 941 O O . SER A 1 119 ? 14.982 -5.564 -9.075 1.00 98.31 119 SER A O 1
ATOM 943 N N . VAL A 1 120 ? 15.801 -4.622 -10.949 1.00 98.50 120 VAL A N 1
ATOM 944 C CA . VAL A 1 120 ? 15.484 -5.756 -11.826 1.00 98.50 120 VAL A CA 1
ATOM 945 C C . VAL A 1 120 ? 16.294 -6.990 -11.440 1.00 98.50 120 VAL A C 1
ATOM 947 O O . VAL A 1 120 ? 15.716 -8.060 -11.249 1.00 98.50 120 VAL A O 1
ATOM 950 N N . ALA A 1 121 ? 17.608 -6.839 -11.256 1.00 98.50 121 ALA A N 1
ATOM 951 C CA . ALA A 1 121 ? 18.478 -7.931 -10.829 1.00 98.50 121 ALA A CA 1
ATOM 952 C C . ALA A 1 121 ? 18.044 -8.511 -9.472 1.00 98.50 121 ALA A C 1
ATOM 954 O O . ALA A 1 121 ? 17.884 -9.724 -9.342 1.00 98.50 121 ALA A O 1
ATOM 955 N N . TYR A 1 122 ? 17.769 -7.645 -8.493 1.00 98.31 122 TYR A N 1
ATOM 956 C CA . TYR A 1 122 ? 17.326 -8.047 -7.161 1.00 98.31 122 TYR A CA 1
ATOM 957 C C . TYR A 1 122 ? 15.988 -8.787 -7.186 1.00 98.31 122 TYR A C 1
ATOM 959 O O . TYR A 1 122 ? 15.834 -9.797 -6.507 1.00 98.31 122 TYR A O 1
ATOM 967 N N . ALA A 1 123 ? 15.015 -8.318 -7.971 1.00 97.81 123 ALA A N 1
ATOM 968 C CA . ALA A 1 123 ? 13.717 -8.977 -8.069 1.00 97.81 123 ALA A CA 1
ATOM 969 C C . ALA A 1 123 ? 13.831 -10.379 -8.693 1.00 97.81 123 ALA A C 1
ATOM 971 O O . ALA A 1 123 ? 13.226 -11.329 -8.193 1.00 97.81 123 ALA A O 1
ATOM 972 N N . VAL A 1 124 ? 14.645 -10.528 -9.744 1.00 98.19 124 VAL A N 1
ATOM 973 C CA . VAL A 1 124 ? 14.920 -11.833 -10.365 1.00 98.19 124 VAL A CA 1
ATOM 974 C C . VAL A 1 124 ? 15.611 -12.771 -9.375 1.00 98.19 124 VAL A C 1
ATOM 976 O O . VAL A 1 124 ? 15.187 -13.915 -9.237 1.00 98.19 124 VAL A O 1
ATOM 979 N N . GLU A 1 125 ? 16.621 -12.291 -8.647 1.00 98.31 125 GLU A N 1
ATOM 980 C CA . GLU A 1 125 ? 17.349 -13.085 -7.652 1.00 98.31 125 GLU A CA 1
ATOM 981 C C . GLU A 1 125 ? 16.455 -13.493 -6.471 1.00 98.31 125 GLU A C 1
ATOM 983 O O . GLU A 1 125 ? 16.353 -14.676 -6.148 1.00 98.31 125 GLU A O 1
ATOM 988 N N . ARG A 1 126 ? 15.771 -12.529 -5.842 1.00 96.81 126 ARG A N 1
ATOM 989 C CA . ARG A 1 126 ? 14.971 -12.755 -4.630 1.00 96.81 126 ARG A CA 1
ATOM 990 C C . ARG A 1 126 ? 13.734 -13.601 -4.896 1.00 96.81 126 ARG A C 1
ATOM 992 O O . ARG A 1 126 ? 13.387 -14.449 -4.077 1.00 96.81 126 ARG A O 1
ATOM 999 N N . PHE A 1 127 ? 13.035 -13.349 -6.001 1.00 96.38 127 PHE A N 1
ATOM 1000 C CA . PHE A 1 127 ? 11.739 -13.971 -6.268 1.00 96.38 127 PHE A CA 1
ATOM 1001 C C . PHE A 1 127 ? 11.799 -15.066 -7.341 1.00 96.38 127 PHE A C 1
ATOM 1003 O O . PHE A 1 127 ? 10.782 -15.716 -7.595 1.00 96.38 127 PHE A O 1
ATOM 1010 N N . GLY A 1 128 ? 12.955 -15.306 -7.967 1.00 97.62 128 GLY A N 1
ATOM 1011 C CA . GLY A 1 128 ? 13.106 -16.324 -9.009 1.00 97.62 128 GLY A CA 1
ATOM 1012 C C . GLY A 1 128 ? 12.208 -16.061 -10.218 1.00 97.62 128 GLY A C 1
ATOM 1013 O O . GLY A 1 128 ? 11.604 -16.989 -10.754 1.00 97.62 128 GLY A O 1
ATOM 1014 N N . PHE A 1 129 ? 12.025 -14.790 -10.580 1.00 98.19 129 PHE A N 1
ATOM 1015 C CA . PHE A 1 129 ? 11.188 -14.412 -11.714 1.00 98.19 129 PHE A CA 1
ATOM 1016 C C . PHE A 1 129 ? 11.812 -14.829 -13.043 1.00 98.19 129 PHE A C 1
ATOM 1018 O O . PHE A 1 129 ? 13.031 -14.776 -13.214 1.00 98.19 129 PHE A O 1
ATOM 1025 N N . ASP A 1 130 ? 10.958 -15.164 -14.011 1.00 98.31 130 ASP A N 1
ATOM 1026 C CA . ASP A 1 130 ? 11.380 -15.136 -15.405 1.00 98.31 130 ASP A CA 1
ATOM 1027 C C . ASP A 1 130 ? 11.651 -13.682 -15.802 1.00 98.31 130 ASP A C 1
ATOM 1029 O O . ASP A 1 130 ? 10.794 -12.806 -15.657 1.00 98.31 130 ASP A O 1
ATOM 1033 N N . ARG A 1 131 ? 12.873 -13.418 -16.260 1.00 97.81 131 ARG A N 1
ATOM 1034 C CA . ARG A 1 131 ? 13.357 -12.053 -16.466 1.00 97.81 131 ARG A CA 1
ATOM 1035 C C . ARG A 1 131 ? 12.608 -11.329 -17.583 1.00 97.81 131 ARG A C 1
ATOM 1037 O O . ARG A 1 131 ? 12.312 -10.147 -17.429 1.00 97.81 131 ARG A O 1
ATOM 1044 N N . ASP A 1 132 ? 12.303 -12.027 -18.674 1.00 98.50 132 ASP A N 1
ATOM 1045 C CA . ASP A 1 132 ? 11.560 -11.467 -19.806 1.00 98.50 132 ASP A CA 1
ATOM 1046 C C . ASP A 1 132 ? 10.129 -11.117 -19.393 1.00 98.50 132 ASP A C 1
ATOM 1048 O O . ASP A 1 132 ? 9.676 -9.998 -19.623 1.00 98.50 132 ASP A O 1
ATOM 1052 N N . SER A 1 133 ? 9.445 -12.040 -18.713 1.00 98.31 133 SER A N 1
ATOM 1053 C CA . SER A 1 133 ? 8.084 -11.830 -18.210 1.00 98.31 133 SER A CA 1
ATOM 1054 C C . SER A 1 133 ? 8.006 -10.674 -17.214 1.00 98.31 133 SER A C 1
ATOM 1056 O O . SER A 1 133 ? 7.073 -9.875 -17.271 1.00 98.31 133 SER A O 1
ATOM 1058 N N . PHE A 1 134 ? 8.987 -10.558 -16.315 1.00 98.56 134 PHE A N 1
ATOM 1059 C CA . PHE A 1 134 ? 9.016 -9.480 -15.332 1.00 98.56 134 PHE A CA 1
ATOM 1060 C C . PHE A 1 134 ? 9.268 -8.112 -15.972 1.00 98.56 134 PHE A C 1
ATOM 1062 O O . PHE A 1 134 ? 8.545 -7.159 -15.686 1.00 98.56 134 PHE A O 1
ATOM 1069 N N . LEU A 1 135 ? 10.261 -8.008 -16.860 1.00 98.44 135 LEU A N 1
ATOM 1070 C CA . LEU A 1 135 ? 10.534 -6.758 -17.570 1.00 98.44 135 LEU A CA 1
ATOM 1071 C C . LEU A 1 135 ? 9.367 -6.350 -18.465 1.00 98.44 135 LEU A C 1
ATOM 1073 O O . LEU A 1 135 ? 9.035 -5.172 -18.507 1.00 98.44 135 LEU A O 1
ATOM 1077 N N . HIS A 1 136 ? 8.707 -7.311 -19.109 1.00 98.12 136 HIS A N 1
ATOM 1078 C CA . HIS A 1 136 ? 7.487 -7.038 -19.852 1.00 98.12 136 HIS A CA 1
ATOM 1079 C C . HIS A 1 136 ? 6.376 -6.493 -18.952 1.00 98.12 136 HIS A C 1
ATOM 1081 O O . HIS A 1 136 ? 5.793 -5.476 -19.299 1.00 98.12 136 HIS A O 1
ATOM 1087 N N . GLU A 1 137 ? 6.098 -7.109 -17.794 1.00 98.44 137 GLU A N 1
ATOM 1088 C CA . GLU A 1 137 ? 5.083 -6.590 -16.862 1.00 98.44 137 GLU A CA 1
ATOM 1089 C C . GLU A 1 137 ? 5.407 -5.155 -16.419 1.00 98.44 137 GLU A C 1
ATOM 1091 O O . GLU A 1 137 ? 4.516 -4.309 -16.408 1.00 98.44 137 GLU A O 1
ATOM 1096 N N . LEU A 1 138 ? 6.671 -4.846 -16.107 1.00 98.19 138 LEU A N 1
ATOM 1097 C CA . LEU A 1 138 ? 7.097 -3.477 -15.787 1.00 98.19 138 LEU A CA 1
ATOM 1098 C C . LEU A 1 138 ? 6.891 -2.515 -16.962 1.00 98.19 138 LEU A C 1
ATOM 1100 O O . LEU A 1 138 ? 6.446 -1.384 -16.773 1.00 98.19 138 LEU A O 1
ATOM 1104 N N . THR A 1 139 ? 7.237 -2.951 -18.167 1.00 97.81 139 THR A N 1
ATOM 1105 C CA . THR A 1 139 ? 7.176 -2.120 -19.361 1.00 97.81 139 THR A CA 1
ATOM 1106 C C . THR A 1 139 ? 5.738 -1.843 -19.796 1.00 97.81 139 THR A C 1
ATOM 1108 O O . THR A 1 139 ? 5.375 -0.675 -19.912 1.00 97.81 139 THR A O 1
ATOM 1111 N N . ASP A 1 140 ? 4.919 -2.881 -19.948 1.00 96.81 140 ASP A N 1
ATOM 1112 C CA . ASP A 1 140 ? 3.492 -2.816 -20.293 1.00 96.81 140 ASP A CA 1
ATOM 1113 C C . ASP A 1 140 ? 2.714 -1.968 -19.273 1.00 96.81 140 ASP A C 1
ATOM 1115 O O . ASP A 1 140 ? 2.079 -0.969 -19.616 1.00 96.81 140 ASP A O 1
ATOM 1119 N N . SER A 1 141 ? 2.894 -2.247 -17.975 1.00 96.50 141 SER A N 1
ATOM 1120 C CA . SER A 1 141 ? 2.219 -1.477 -16.921 1.00 96.50 141 SER A CA 1
ATOM 1121 C C . SER A 1 141 ? 2.661 -0.014 -16.838 1.00 96.50 141 SER A C 1
ATOM 1123 O O . SER A 1 141 ? 1.865 0.842 -16.450 1.00 96.50 141 SER A O 1
ATOM 1125 N N . SER A 1 142 ? 3.904 0.305 -17.215 1.00 97.19 142 SER A N 1
ATOM 1126 C CA . SER A 1 142 ? 4.386 1.688 -17.260 1.00 97.19 142 SER A CA 1
ATOM 1127 C C . SER A 1 142 ? 3.857 2.463 -18.468 1.00 97.19 142 SER A C 1
ATOM 1129 O O . SER A 1 142 ? 3.756 3.687 -18.372 1.00 97.19 142 SER A O 1
ATOM 1131 N N . VAL A 1 143 ? 3.577 1.796 -19.594 1.00 96.25 143 VAL A N 1
ATOM 1132 C CA . VAL A 1 143 ? 2.917 2.420 -20.754 1.00 96.25 143 VAL A CA 1
ATOM 1133 C C . VAL A 1 143 ? 1.432 2.622 -20.458 1.00 96.25 143 VAL A C 1
ATOM 1135 O O . VAL A 1 143 ? 0.882 3.670 -20.796 1.00 96.25 143 VAL A O 1
ATOM 1138 N N . GLY A 1 144 ? 0.802 1.654 -19.787 1.00 95.44 144 GLY A N 1
ATOM 1139 C CA . GLY A 1 144 ? -0.629 1.682 -19.492 1.00 95.44 144 GLY A CA 1
ATOM 1140 C C . GLY A 1 144 ? -1.488 1.441 -20.735 1.00 95.44 144 GLY A C 1
ATOM 1141 O O . GLY A 1 144 ? -2.559 2.029 -20.867 1.00 95.44 144 GLY A O 1
ATOM 1142 N N . ASP A 1 145 ? -1.001 0.618 -21.664 1.00 90.50 145 ASP A N 1
ATOM 1143 C CA . ASP A 1 145 ? -1.679 0.234 -22.907 1.00 90.50 145 ASP A CA 1
ATOM 1144 C C . ASP A 1 145 ? -2.664 -0.936 -22.732 1.00 90.50 145 ASP A C 1
ATOM 1146 O O . ASP A 1 145 ? -3.502 -1.162 -23.608 1.00 90.50 145 ASP A O 1
ATOM 1150 N N . ASN A 1 146 ? -2.632 -1.621 -21.585 1.00 94.38 146 ASN A N 1
ATOM 1151 C CA . ASN A 1 146 ? -3.534 -2.717 -21.241 1.00 94.38 146 ASN A CA 1
ATOM 1152 C C . ASN A 1 146 ? -4.331 -2.473 -19.950 1.00 94.38 146 ASN A C 1
ATOM 1154 O O . ASN A 1 146 ? -3.918 -1.752 -19.039 1.00 94.38 146 ASN A O 1
ATOM 1158 N N . TYR A 1 147 ? -5.492 -3.128 -19.855 1.00 96.31 147 TYR A N 1
ATOM 1159 C CA . TYR A 1 147 ? -6.206 -3.251 -18.583 1.00 96.31 147 TYR A CA 1
ATOM 1160 C C . TYR A 1 147 ? -5.385 -4.101 -17.596 1.00 96.31 147 TYR A C 1
ATOM 1162 O O . TYR A 1 147 ? -4.742 -5.061 -18.026 1.00 96.31 147 TYR A O 1
ATOM 1170 N N . PRO A 1 148 ? -5.426 -3.816 -16.279 1.00 95.75 148 PRO A N 1
ATOM 1171 C CA . PRO A 1 148 ? -4.744 -4.643 -15.289 1.00 95.75 148 PRO A CA 1
ATOM 1172 C C . PRO A 1 148 ? -5.279 -6.077 -15.298 1.00 95.75 148 PRO A C 1
ATOM 1174 O O . PRO A 1 148 ? -6.473 -6.291 -15.106 1.00 95.75 148 PRO A O 1
ATOM 1177 N N . VAL A 1 149 ? -4.398 -7.062 -15.484 1.00 95.19 149 VAL A N 1
ATOM 1178 C CA . VAL A 1 149 ? -4.764 -8.483 -15.438 1.00 95.19 149 VAL A CA 1
ATOM 1179 C C . VAL A 1 149 ? -3.788 -9.249 -14.537 1.00 95.19 149 VAL A C 1
ATOM 1181 O O . VAL A 1 149 ? -2.582 -9.225 -14.787 1.00 95.19 149 VAL A O 1
ATOM 1184 N N . PRO A 1 150 ? -4.280 -9.976 -13.514 1.00 96.75 150 PRO A N 1
ATOM 1185 C CA . PRO A 1 150 ? -5.679 -10.050 -13.080 1.00 96.75 150 PRO A CA 1
ATOM 1186 C C . PRO A 1 150 ? -6.153 -8.737 -12.433 1.00 96.75 150 PRO A C 1
ATOM 1188 O O . PRO A 1 150 ? -5.346 -8.012 -11.856 1.00 96.75 150 PRO A O 1
ATOM 1191 N N . ASP A 1 151 ? -7.470 -8.498 -12.440 1.00 95.88 151 ASP A N 1
ATOM 1192 C CA . ASP A 1 151 ? -8.109 -7.263 -11.938 1.00 95.88 151 ASP A CA 1
ATOM 1193 C C . ASP A 1 151 ? -7.673 -6.867 -10.516 1.00 95.88 151 ASP A C 1
ATOM 1195 O O . ASP A 1 151 ? -7.685 -5.700 -10.136 1.00 95.88 151 ASP A O 1
ATOM 1199 N N . ARG A 1 152 ? -7.300 -7.861 -9.704 1.00 97.25 152 ARG A N 1
ATOM 1200 C CA . ARG A 1 152 ? -6.920 -7.683 -8.303 1.00 97.25 152 ARG A CA 1
ATOM 1201 C C . ARG A 1 152 ? -5.547 -7.014 -8.136 1.00 97.25 152 ARG A C 1
ATOM 1203 O O . ARG A 1 152 ? -5.401 -6.127 -7.298 1.00 97.25 152 ARG A O 1
ATOM 1210 N N . MET A 1 153 ? -4.529 -7.503 -8.844 1.00 98.19 153 MET A N 1
ATOM 1211 C CA . MET A 1 153 ? -3.152 -6.994 -8.794 1.00 98.19 153 MET A CA 1
ATOM 1212 C C . MET A 1 153 ? -2.287 -7.730 -9.820 1.00 98.19 153 MET A C 1
ATOM 1214 O O . MET A 1 153 ? -2.424 -8.945 -9.969 1.00 98.19 153 MET A O 1
ATOM 1218 N N . LEU A 1 154 ? -1.354 -7.025 -10.467 1.00 98.12 154 LEU A N 1
ATOM 1219 C CA . LEU A 1 154 ? -0.404 -7.647 -11.393 1.00 98.12 154 LEU A CA 1
ATOM 1220 C C . LEU A 1 154 ? 0.480 -8.695 -10.678 1.00 98.12 154 LEU A C 1
ATOM 1222 O O . LEU A 1 154 ? 0.885 -8.459 -9.532 1.00 98.12 154 LEU A O 1
ATOM 1226 N N . PRO A 1 155 ? 0.789 -9.846 -11.306 1.00 97.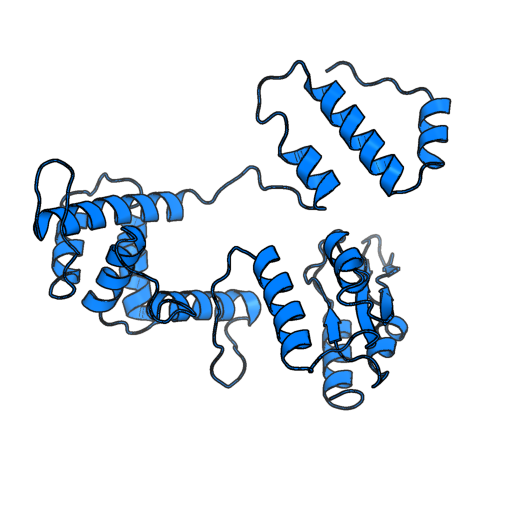25 155 PRO A N 1
ATOM 1227 C CA . PRO A 1 155 ? 1.418 -10.975 -10.617 1.00 97.25 155 PRO A CA 1
ATOM 1228 C C . PRO A 1 155 ? 2.810 -10.708 -10.028 1.00 97.25 155 PRO A C 1
ATOM 1230 O O . PRO A 1 155 ? 3.071 -11.116 -8.890 1.00 97.25 155 PRO A O 1
ATOM 1233 N N . HIS A 1 156 ? 3.724 -10.057 -10.758 1.00 98.25 156 HIS A N 1
ATOM 1234 C CA . HIS A 1 156 ? 5.059 -9.767 -10.222 1.00 98.25 156 HIS A CA 1
ATOM 1235 C C . HIS A 1 156 ? 4.995 -8.636 -9.195 1.00 98.25 156 HIS A C 1
ATOM 1237 O O . HIS A 1 156 ? 5.596 -8.754 -8.123 1.00 98.25 156 HIS A O 1
ATOM 1243 N N . ALA A 1 157 ? 4.210 -7.589 -9.470 1.00 97.75 157 ALA A N 1
ATOM 1244 C CA . ALA A 1 157 ? 3.973 -6.500 -8.526 1.00 97.75 157 ALA A CA 1
ATOM 1245 C C . ALA A 1 157 ? 3.417 -7.010 -7.185 1.00 97.75 157 ALA A C 1
ATOM 1247 O O . ALA A 1 157 ? 3.901 -6.609 -6.127 1.00 97.75 157 ALA A O 1
ATOM 1248 N N . GLU A 1 158 ? 2.453 -7.937 -7.205 1.00 97.62 158 GLU A N 1
ATOM 1249 C CA . GLU A 1 158 ? 1.914 -8.548 -5.988 1.00 97.62 158 GLU A CA 1
ATOM 1250 C C . GLU A 1 158 ? 3.008 -9.242 -5.173 1.00 97.62 158 GLU A C 1
ATOM 1252 O O . GLU A 1 158 ? 3.088 -9.056 -3.959 1.00 97.62 158 GLU A O 1
ATOM 1257 N N . ARG A 1 159 ? 3.864 -10.035 -5.823 1.00 96.62 159 ARG A N 1
ATOM 1258 C CA . ARG A 1 159 ? 4.939 -10.769 -5.139 1.00 96.62 159 ARG A CA 1
ATOM 1259 C C . ARG A 1 159 ? 5.987 -9.825 -4.549 1.00 96.62 159 ARG A C 1
ATOM 1261 O O . ARG A 1 159 ? 6.443 -10.066 -3.433 1.00 96.62 159 ARG A O 1
ATOM 1268 N N . ILE A 1 160 ? 6.317 -8.739 -5.249 1.00 97.44 160 ILE A N 1
ATOM 1269 C CA . ILE A 1 160 ? 7.235 -7.705 -4.754 1.00 97.44 160 ILE A CA 1
ATOM 1270 C C . ILE A 1 160 ? 6.642 -6.992 -3.536 1.00 97.44 160 ILE A C 1
ATOM 1272 O O . ILE A 1 160 ? 7.299 -6.904 -2.499 1.00 97.44 160 ILE A O 1
ATOM 1276 N N . VAL A 1 161 ? 5.397 -6.510 -3.628 1.00 96.81 161 VAL A N 1
ATOM 1277 C CA . VAL A 1 161 ? 4.744 -5.798 -2.516 1.00 96.81 161 VAL A CA 1
ATOM 1278 C C . VAL A 1 161 ? 4.533 -6.729 -1.326 1.00 96.81 161 VAL A C 1
ATOM 1280 O O . VAL A 1 161 ? 4.712 -6.311 -0.186 1.00 96.81 161 VAL A O 1
ATOM 1283 N N . ARG A 1 162 ? 4.234 -8.009 -1.566 1.00 95.12 162 ARG A N 1
ATOM 1284 C CA . ARG A 1 162 ? 4.185 -9.017 -0.506 1.00 95.12 162 ARG A CA 1
ATOM 1285 C C . ARG A 1 162 ? 5.535 -9.145 0.194 1.00 95.12 162 ARG A C 1
ATOM 1287 O O . ARG A 1 162 ? 5.559 -9.020 1.409 1.00 95.12 162 ARG A O 1
ATOM 1294 N N . GLY A 1 163 ? 6.636 -9.297 -0.545 1.00 94.62 163 GLY A N 1
ATOM 1295 C CA . GLY A 1 163 ? 7.982 -9.356 0.037 1.00 94.62 163 GLY A CA 1
ATOM 1296 C C . GLY A 1 163 ? 8.342 -8.110 0.857 1.00 94.62 163 GLY A C 1
ATOM 1297 O O . GLY A 1 163 ? 8.930 -8.225 1.925 1.00 94.62 163 GLY A O 1
ATOM 1298 N N . TYR A 1 164 ? 7.918 -6.925 0.414 1.00 95.69 164 TYR A N 1
ATOM 1299 C CA . TYR A 1 164 ? 8.071 -5.693 1.195 1.00 95.69 164 TYR A CA 1
ATOM 1300 C C . TYR A 1 164 ? 7.279 -5.732 2.513 1.00 95.69 164 TYR A C 1
ATOM 1302 O O . TYR A 1 164 ? 7.804 -5.376 3.565 1.00 95.69 164 TYR A O 1
ATOM 1310 N N . LEU A 1 165 ? 6.028 -6.201 2.488 1.00 94.38 165 LEU A N 1
ATOM 1311 C CA . LEU A 1 165 ? 5.223 -6.357 3.703 1.00 94.38 165 LEU A CA 1
ATOM 1312 C C . LEU A 1 165 ? 5.797 -7.431 4.640 1.00 94.38 165 LEU A C 1
ATOM 1314 O O . LEU A 1 165 ? 5.736 -7.265 5.853 1.00 94.38 165 LEU A O 1
ATOM 1318 N N . GLU A 1 166 ? 6.365 -8.512 4.102 1.00 93.19 166 GLU A N 1
ATOM 1319 C CA . GLU A 1 166 ? 7.089 -9.537 4.870 1.00 93.19 166 GLU A CA 1
ATOM 1320 C C . GLU A 1 166 ? 8.241 -8.932 5.680 1.00 93.19 166 GLU A C 1
ATOM 1322 O O . GLU A 1 166 ? 8.387 -9.237 6.867 1.00 93.19 166 GLU A O 1
ATOM 1327 N N . ASP A 1 167 ? 9.003 -8.029 5.067 1.00 92.62 167 ASP A N 1
ATOM 1328 C CA . ASP A 1 167 ? 10.128 -7.362 5.717 1.00 92.62 167 ASP A CA 1
ATOM 1329 C C . ASP A 1 167 ? 9.646 -6.339 6.764 1.00 92.62 167 ASP A C 1
ATOM 1331 O O . ASP A 1 167 ? 10.052 -6.399 7.925 1.00 92.62 167 ASP A O 1
ATOM 1335 N N . GLU A 1 168 ? 8.734 -5.436 6.386 1.00 93.56 168 GLU A N 1
ATOM 1336 C CA . GLU A 1 168 ? 8.357 -4.278 7.214 1.00 93.56 168 GLU A CA 1
ATOM 1337 C C . GLU A 1 168 ? 7.293 -4.580 8.277 1.00 93.56 168 GLU A C 1
ATOM 1339 O O . GLU A 1 168 ? 7.319 -4.013 9.370 1.00 93.56 168 GLU A O 1
ATOM 1344 N N . MET A 1 169 ? 6.331 -5.458 7.974 1.00 91.12 169 MET A N 1
ATOM 1345 C CA . MET A 1 169 ? 5.199 -5.740 8.869 1.00 91.12 169 MET A CA 1
ATOM 1346 C C . MET A 1 169 ? 5.406 -6.996 9.711 1.00 91.12 169 MET A C 1
ATOM 1348 O O . MET A 1 169 ? 4.793 -7.122 10.772 1.00 91.12 169 MET A O 1
ATOM 1352 N N . PHE A 1 170 ? 6.247 -7.927 9.251 1.00 90.25 170 PHE A N 1
ATOM 1353 C CA . PHE A 1 170 ? 6.381 -9.252 9.857 1.00 90.25 170 PHE A CA 1
ATOM 1354 C C . PHE A 1 170 ? 7.797 -9.586 10.348 1.00 90.25 170 PHE A C 1
ATOM 1356 O O . PHE A 1 170 ? 8.015 -10.720 10.771 1.00 90.25 170 PHE A O 1
ATOM 1363 N N . ASP A 1 171 ? 8.751 -8.643 10.336 1.00 90.75 171 ASP A N 1
ATOM 1364 C CA . ASP A 1 171 ? 10.143 -8.881 10.780 1.00 90.75 171 ASP A CA 1
ATOM 1365 C C . ASP A 1 171 ? 10.778 -10.091 10.055 1.00 90.75 171 ASP A C 1
ATOM 1367 O O . ASP A 1 171 ? 11.429 -10.949 10.659 1.00 90.75 171 ASP A O 1
ATOM 1371 N N . GLY A 1 172 ? 10.485 -10.228 8.754 1.00 89.00 172 GLY A N 1
ATOM 1372 C CA . GLY A 1 172 ? 10.924 -11.348 7.915 1.00 89.00 172 GLY A CA 1
ATOM 1373 C C . GLY A 1 172 ? 10.305 -12.705 8.281 1.00 89.00 172 GLY A C 1
ATOM 1374 O O . GLY A 1 172 ? 10.796 -13.745 7.842 1.00 89.00 172 GLY A O 1
ATOM 1375 N N . LYS A 1 173 ? 9.252 -12.726 9.109 1.00 89.06 173 LYS A N 1
ATOM 1376 C CA . LYS A 1 173 ? 8.580 -13.940 9.612 1.00 89.06 173 LYS A CA 1
ATOM 1377 C C . LYS A 1 173 ? 7.079 -13.896 9.314 1.00 89.06 173 LYS A C 1
ATOM 1379 O O . LYS A 1 173 ? 6.272 -13.803 10.245 1.00 89.06 173 LYS A O 1
ATOM 1384 N N . PRO A 1 174 ? 6.678 -13.941 8.033 1.00 87.50 174 PRO A N 1
ATOM 1385 C CA . PRO A 1 174 ? 5.267 -13.907 7.685 1.00 87.50 174 PRO A CA 1
ATOM 1386 C C . PRO A 1 174 ? 4.492 -15.099 8.262 1.00 87.50 174 PRO A C 1
ATOM 1388 O O . PRO A 1 174 ? 5.060 -16.178 8.467 1.00 87.50 174 PRO A O 1
ATOM 1391 N N . PRO A 1 175 ? 3.183 -14.925 8.517 1.00 82.38 175 PRO A N 1
ATOM 1392 C CA . PRO A 1 175 ? 2.322 -16.016 8.948 1.00 82.38 175 PRO A CA 1
ATOM 1393 C C . PRO A 1 175 ? 2.256 -17.122 7.887 1.00 82.38 175 PRO A C 1
ATOM 1395 O O . PRO A 1 175 ? 2.416 -16.879 6.692 1.00 82.38 175 PRO A O 1
ATOM 1398 N N . ALA A 1 176 ? 1.987 -18.353 8.327 1.00 78.94 176 ALA A N 1
ATOM 1399 C CA . ALA A 1 176 ? 1.814 -19.481 7.419 1.00 78.94 176 ALA A CA 1
ATOM 1400 C C . ALA A 1 176 ? 0.603 -19.265 6.492 1.00 78.94 176 ALA A C 1
ATOM 1402 O O . ALA A 1 176 ? -0.481 -18.912 6.955 1.00 78.94 176 ALA A O 1
ATOM 1403 N N . GLY A 1 177 ? 0.776 -19.531 5.196 1.00 77.94 177 GLY A N 1
ATOM 1404 C CA . GLY A 1 177 ? -0.270 -19.401 4.179 1.00 77.94 177 GLY A CA 1
ATOM 1405 C C . GLY A 1 177 ? 0.096 -18.420 3.064 1.00 77.94 177 GLY A C 1
ATOM 1406 O O . GLY A 1 177 ? 1.214 -17.919 2.998 1.00 77.94 177 GLY A O 1
ATOM 1407 N N . ASN A 1 178 ? -0.861 -18.166 2.167 1.00 77.19 178 ASN A N 1
ATOM 1408 C CA . ASN A 1 178 ? -0.690 -17.236 1.052 1.00 77.19 178 ASN A CA 1
ATOM 1409 C C . ASN A 1 178 ? -1.426 -15.923 1.339 1.00 77.19 178 ASN A C 1
ATOM 1411 O O . ASN A 1 178 ? -2.650 -15.855 1.227 1.00 77.19 178 ASN A O 1
ATOM 1415 N N . THR A 1 179 ? -0.679 -14.865 1.652 1.00 88.00 179 THR A N 1
ATOM 1416 C CA . THR A 1 179 ? -1.225 -13.503 1.738 1.00 88.00 179 THR A CA 1
ATOM 1417 C C . THR A 1 179 ? -1.552 -12.991 0.339 1.00 88.00 179 THR A C 1
ATOM 1419 O O . THR A 1 179 ? -0.648 -12.789 -0.462 1.00 88.00 179 THR A O 1
ATOM 1422 N N . SER A 1 180 ? 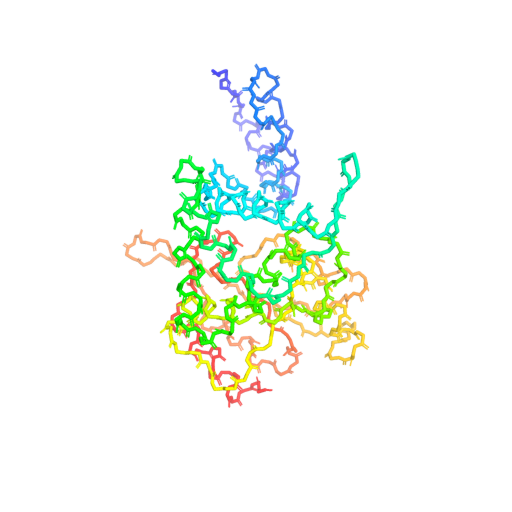-2.827 -12.761 0.030 1.00 93.50 180 SER A N 1
ATOM 1423 C CA . SER A 1 180 ? -3.236 -12.153 -1.246 1.00 93.50 180 SER A CA 1
ATOM 1424 C C . SER A 1 180 ? -3.420 -10.647 -1.084 1.00 93.50 180 SER A C 1
ATOM 1426 O O . SER A 1 180 ? -3.961 -10.205 -0.072 1.00 93.50 180 SER A O 1
ATOM 1428 N N . LEU A 1 181 ? -2.985 -9.860 -2.069 1.00 96.12 181 LEU A N 1
ATOM 1429 C CA . LEU A 1 181 ? -3.077 -8.394 -2.034 1.00 96.12 181 LEU A CA 1
ATOM 1430 C C . LEU A 1 181 ? -4.119 -7.862 -3.017 1.00 96.12 181 LEU A C 1
ATOM 1432 O O . LEU A 1 181 ? -4.293 -8.425 -4.089 1.00 96.12 181 LEU A O 1
ATOM 1436 N N . PHE A 1 182 ? -4.798 -6.771 -2.679 1.00 97.81 182 PHE A N 1
ATOM 1437 C CA . PHE A 1 182 ? -5.657 -6.034 -3.607 1.00 97.81 182 PHE A CA 1
ATOM 1438 C C . PHE A 1 182 ? -5.135 -4.603 -3.696 1.00 97.81 182 PHE A C 1
ATOM 1440 O O . PHE A 1 182 ? -5.072 -3.912 -2.678 1.00 97.81 182 PHE A O 1
ATOM 1447 N N . ALA A 1 183 ? -4.690 -4.187 -4.882 1.00 97.62 183 ALA A N 1
ATOM 1448 C CA . ALA A 1 183 ? -4.165 -2.841 -5.080 1.00 97.62 183 ALA A CA 1
ATOM 1449 C C . ALA A 1 183 ? -5.327 -1.839 -5.166 1.00 97.62 183 ALA A C 1
ATOM 1451 O O . ALA A 1 183 ? -6.235 -2.013 -5.971 1.00 97.62 183 ALA A O 1
ATOM 1452 N N . THR A 1 184 ? -5.298 -0.793 -4.339 1.00 96.94 184 THR A N 1
ATOM 1453 C CA . THR A 1 184 ? -6.347 0.240 -4.275 1.00 96.94 184 THR A CA 1
ATOM 1454 C C . THR A 1 184 ? -5.752 1.636 -4.418 1.00 96.94 184 THR A C 1
ATOM 1456 O O . THR A 1 184 ? -4.542 1.837 -4.292 1.00 96.94 184 THR A O 1
ATOM 1459 N N . GLU A 1 185 ? -6.611 2.639 -4.588 1.00 95.56 185 GLU A N 1
ATOM 1460 C CA . GLU A 1 185 ? -6.267 4.062 -4.672 1.00 95.56 185 GLU A CA 1
ATOM 1461 C C . GLU A 1 185 ? -5.916 4.654 -3.288 1.00 95.56 185 GLU A C 1
ATOM 1463 O O . GLU A 1 185 ? -6.461 5.660 -2.827 1.00 95.56 185 GLU A O 1
ATOM 1468 N N . GLY A 1 186 ? -5.002 3.986 -2.582 1.00 89.94 186 GLY A N 1
ATOM 1469 C CA . GLY A 1 186 ? -4.605 4.285 -1.213 1.00 89.94 186 GLY A CA 1
ATOM 1470 C C . GLY A 1 186 ? -5.584 3.766 -0.156 1.00 89.94 186 GLY A C 1
ATOM 1471 O O . GLY A 1 186 ? -6.596 3.122 -0.442 1.00 89.94 186 GLY A O 1
ATOM 1472 N N . GLY A 1 187 ? -5.269 4.064 1.109 1.00 86.12 187 GLY A N 1
ATOM 1473 C CA . GLY A 1 187 ? -6.033 3.574 2.263 1.00 86.12 187 GLY A CA 1
ATOM 1474 C C . GLY A 1 187 ? -7.463 4.117 2.362 1.00 86.12 187 GLY A C 1
ATOM 1475 O O . GLY A 1 187 ? -8.304 3.495 2.998 1.00 86.12 187 GLY A O 1
ATOM 1476 N N . THR A 1 188 ? -7.757 5.256 1.726 1.00 82.19 188 THR A N 1
ATOM 1477 C CA . THR A 1 188 ? -9.115 5.819 1.696 1.00 82.19 188 THR A CA 1
ATOM 1478 C C . THR A 1 188 ? -10.058 4.916 0.902 1.00 82.19 188 THR A C 1
ATOM 1480 O O . THR A 1 188 ? -11.082 4.499 1.435 1.00 82.19 188 THR A O 1
ATOM 1483 N N . ALA A 1 189 ? -9.682 4.556 -0.332 1.00 87.00 189 ALA A N 1
A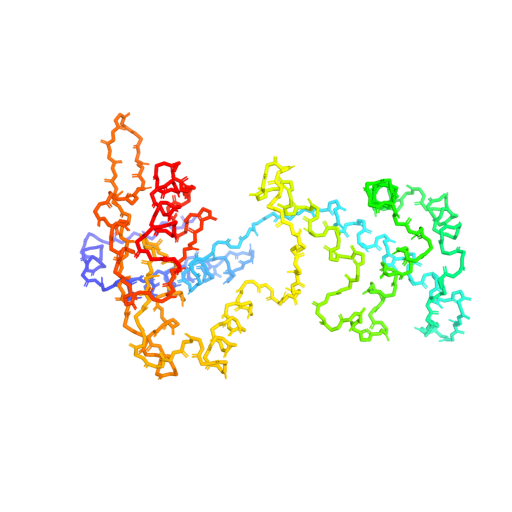TOM 1484 C CA . ALA A 1 189 ? -10.459 3.632 -1.156 1.00 87.00 189 ALA A CA 1
ATOM 1485 C C . ALA A 1 189 ? -10.555 2.248 -0.500 1.00 87.00 189 ALA A C 1
ATOM 1487 O O . ALA A 1 189 ? -11.642 1.683 -0.422 1.00 87.00 189 ALA A O 1
ATOM 1488 N N . ALA A 1 190 ? -9.447 1.758 0.075 1.00 92.50 190 ALA A N 1
ATOM 1489 C CA . ALA A 1 190 ? -9.425 0.481 0.786 1.00 92.50 190 ALA A CA 1
ATOM 1490 C C . ALA A 1 190 ? -10.492 0.408 1.889 1.00 92.50 190 ALA A C 1
ATOM 1492 O O . ALA A 1 190 ? -11.248 -0.558 1.938 1.00 92.50 190 ALA A O 1
ATOM 1493 N N . MET A 1 191 ? -10.603 1.433 2.742 1.00 88.88 191 MET A N 1
ATOM 1494 C CA . MET A 1 191 ? -11.600 1.434 3.818 1.00 88.88 191 MET A CA 1
ATOM 1495 C C . MET A 1 191 ? -13.032 1.453 3.289 1.00 88.88 191 MET A C 1
ATOM 1497 O O . MET A 1 191 ? -13.866 0.698 3.785 1.00 88.88 191 MET A O 1
ATOM 1501 N N . CYS A 1 192 ? -13.315 2.252 2.256 1.00 86.38 192 CYS A N 1
ATOM 1502 C CA . CYS A 1 192 ? -14.628 2.245 1.611 1.00 86.38 192 CYS A CA 1
ATOM 1503 C C . CYS A 1 192 ? -14.972 0.855 1.055 1.00 86.38 192 CYS A C 1
ATOM 1505 O O . CYS A 1 192 ? -16.057 0.347 1.327 1.00 86.38 192 CYS A O 1
ATOM 1507 N N . TYR A 1 193 ? -14.042 0.216 0.338 1.00 93.25 193 TYR A N 1
ATOM 1508 C CA . TYR A 1 193 ? -14.251 -1.120 -0.225 1.00 93.25 193 TYR A CA 1
ATOM 1509 C C . TYR A 1 193 ? -14.432 -2.185 0.857 1.00 93.25 193 TYR A C 1
ATOM 1511 O O . TYR A 1 193 ? -15.281 -3.058 0.698 1.00 93.25 193 TYR A O 1
ATOM 1519 N N . ILE A 1 194 ? -13.674 -2.115 1.957 1.00 94.19 194 ILE A N 1
ATOM 1520 C CA . ILE A 1 194 ? -13.777 -3.066 3.070 1.00 94.19 194 ILE A CA 1
ATOM 1521 C C . ILE A 1 194 ? -15.161 -2.979 3.716 1.00 94.19 194 ILE A C 1
ATOM 1523 O O . ILE A 1 194 ? -15.855 -3.991 3.765 1.00 94.19 194 ILE A O 1
ATOM 1527 N N . PHE A 1 195 ? -15.594 -1.798 4.167 1.00 91.19 195 PHE A N 1
ATOM 1528 C CA . PHE A 1 195 ? -16.895 -1.658 4.831 1.00 91.19 195 PHE A CA 1
ATOM 1529 C C . PHE A 1 195 ? -18.058 -2.016 3.906 1.00 91.19 195 PHE A C 1
ATOM 1531 O O . PHE A 1 195 ? -18.938 -2.782 4.297 1.00 91.19 195 PHE A O 1
ATOM 1538 N N . ASP A 1 196 ? -18.037 -1.533 2.664 1.00 91.56 196 ASP A N 1
ATOM 1539 C CA . ASP A 1 196 ? -19.075 -1.846 1.682 1.00 91.56 196 ASP A CA 1
ATOM 1540 C C . ASP A 1 196 ? -19.120 -3.351 1.366 1.00 91.56 196 ASP A C 1
ATOM 1542 O O . ASP A 1 196 ? -20.194 -3.950 1.329 1.00 91.56 196 ASP A O 1
ATOM 1546 N N . SER A 1 197 ? -17.961 -4.008 1.237 1.00 95.88 197 SER A N 1
ATOM 1547 C CA . SER A 1 197 ? -17.895 -5.460 1.027 1.00 95.88 197 SER A CA 1
ATOM 1548 C C . SER A 1 197 ? -18.394 -6.243 2.240 1.00 95.88 197 SER A C 1
ATOM 1550 O O . SER A 1 197 ? -19.146 -7.203 2.065 1.00 95.88 197 SER A O 1
ATOM 1552 N N . LEU A 1 198 ? -18.027 -5.845 3.463 1.00 95.75 198 LEU A N 1
ATOM 1553 C CA . LEU A 1 198 ? -18.506 -6.482 4.696 1.00 95.75 198 LEU A CA 1
ATOM 1554 C C . LEU A 1 198 ? -20.034 -6.382 4.819 1.00 95.75 198 LEU A C 1
ATOM 1556 O O . LEU A 1 198 ? -20.685 -7.375 5.151 1.00 95.75 198 LEU A O 1
ATOM 1560 N N . MET A 1 199 ? -20.605 -5.220 4.488 1.00 94.06 199 MET A N 1
ATOM 1561 C CA . MET A 1 199 ? -22.053 -4.985 4.484 1.00 94.06 199 MET A CA 1
ATOM 1562 C C . MET A 1 199 ? -22.765 -5.788 3.389 1.00 94.06 199 MET A C 1
ATOM 1564 O O . MET A 1 199 ? -23.723 -6.509 3.667 1.00 94.06 199 MET A O 1
ATOM 1568 N N . LYS A 1 200 ? -22.280 -5.724 2.142 1.00 95.75 200 LYS A N 1
ATOM 1569 C CA . LYS A 1 200 ? -22.876 -6.431 0.991 1.00 95.75 200 LYS A CA 1
ATOM 1570 C C . LYS A 1 200 ? -22.850 -7.949 1.137 1.00 95.75 200 LYS A C 1
ATOM 1572 O O . LYS A 1 200 ? -23.747 -8.621 0.638 1.00 95.75 200 LYS A O 1
ATOM 1577 N N . ASN A 1 201 ? -21.850 -8.486 1.834 1.00 97.50 201 ASN A N 1
ATOM 1578 C CA . ASN A 1 201 ? -21.751 -9.917 2.122 1.00 97.50 201 ASN A CA 1
ATOM 1579 C C . ASN A 1 201 ? -22.437 -10.315 3.443 1.00 97.50 201 ASN A C 1
ATOM 1581 O O . ASN A 1 201 ? -22.404 -11.484 3.818 1.00 97.50 201 ASN A O 1
ATOM 1585 N N . GLY A 1 202 ? -23.068 -9.371 4.154 1.00 95.56 202 GLY A N 1
ATOM 1586 C CA . GLY A 1 202 ? -23.812 -9.633 5.388 1.00 95.56 202 GLY A CA 1
ATOM 1587 C C . GLY A 1 202 ? -22.952 -10.040 6.588 1.00 95.56 202 GLY A C 1
ATOM 1588 O O . GLY A 1 202 ? -23.502 -10.556 7.565 1.00 95.56 202 GLY A O 1
ATOM 1589 N N . LEU A 1 203 ? -21.633 -9.818 6.515 1.00 96.69 203 LEU A N 1
ATOM 1590 C CA . LEU A 1 203 ? -20.694 -10.011 7.626 1.00 96.69 203 LEU A CA 1
ATOM 1591 C C . LEU A 1 203 ? -20.873 -8.919 8.686 1.00 96.69 203 LEU A C 1
ATOM 1593 O O . LEU A 1 203 ? -20.787 -9.200 9.879 1.00 96.69 203 LEU A O 1
ATOM 1597 N N . LEU A 1 204 ? -21.194 -7.704 8.234 1.00 95.81 204 LEU A N 1
ATOM 1598 C CA . LEU A 1 204 ? -21.703 -6.618 9.062 1.00 95.81 204 LEU A CA 1
ATOM 1599 C C . LEU A 1 204 ? -23.101 -6.210 8.597 1.00 95.81 204 LEU A C 1
ATOM 1601 O O . LEU A 1 204 ? -23.468 -6.374 7.431 1.00 95.81 204 LEU A O 1
ATOM 1605 N N . LYS A 1 205 ? -23.890 -5.692 9.531 1.00 95.50 205 LYS A N 1
ATOM 1606 C CA . LYS A 1 205 ? -25.240 -5.176 9.320 1.00 95.50 205 LYS A CA 1
ATOM 1607 C C . LYS A 1 205 ? -25.410 -3.864 10.066 1.00 95.50 205 LYS A C 1
ATOM 1609 O O . LYS A 1 205 ? -24.711 -3.591 11.037 1.00 95.50 205 LYS A O 1
ATOM 1614 N N . LYS A 1 206 ? -26.400 -3.089 9.633 1.00 94.62 206 LYS A N 1
ATOM 1615 C CA . LYS A 1 206 ? -26.799 -1.861 10.312 1.00 94.62 206 LYS A CA 1
ATOM 1616 C C . LYS A 1 206 ? -27.091 -2.131 11.795 1.00 94.62 206 LYS A C 1
ATOM 1618 O O . LYS A 1 206 ? -27.817 -3.082 12.093 1.00 94.62 206 LYS A O 1
ATOM 1623 N N . GLY A 1 207 ? -26.529 -1.324 12.694 1.00 91.75 207 GLY A N 1
ATOM 1624 C CA . GLY A 1 207 ? -26.649 -1.495 14.146 1.00 91.75 207 GLY A CA 1
ATOM 1625 C C . GLY A 1 207 ? -25.734 -2.555 14.767 1.00 91.75 207 GLY A C 1
ATOM 1626 O O . GLY A 1 207 ? -25.797 -2.759 15.978 1.00 91.75 207 GLY A O 1
ATOM 1627 N N . ASP A 1 208 ? -24.895 -3.247 13.986 1.00 96.50 208 ASP A N 1
ATOM 1628 C CA . ASP A 1 208 ? -23.883 -4.139 14.560 1.00 96.50 208 ASP A CA 1
ATOM 1629 C C . ASP A 1 208 ? -22.887 -3.349 15.415 1.00 96.50 208 ASP A C 1
ATOM 1631 O O . ASP A 1 208 ? -22.519 -2.218 15.083 1.00 96.50 208 ASP A O 1
ATOM 1635 N N . ARG A 1 209 ? -22.424 -3.969 16.506 1.00 97.25 209 ARG A N 1
ATOM 1636 C CA . ARG A 1 209 ? -21.455 -3.350 17.405 1.00 97.25 209 ARG A CA 1
ATOM 1637 C C . ARG A 1 209 ? -20.029 -3.512 16.889 1.00 97.25 209 ARG A C 1
ATOM 1639 O O . ARG A 1 209 ? -19.583 -4.627 16.605 1.00 97.25 209 ARG A O 1
ATOM 1646 N N . ILE A 1 210 ? -19.296 -2.404 16.824 1.00 96.69 210 ILE A N 1
ATOM 1647 C CA . ILE A 1 210 ? -17.876 -2.367 16.453 1.00 96.69 210 ILE A CA 1
ATOM 1648 C C . ILE A 1 210 ? -17.064 -1.629 17.516 1.00 96.69 210 ILE A C 1
ATOM 1650 O O . ILE A 1 210 ? -17.567 -0.722 18.175 1.00 96.69 210 ILE A O 1
ATOM 1654 N N . ALA A 1 211 ? -15.792 -1.985 17.658 1.00 97.06 211 ALA A N 1
ATOM 1655 C CA . ALA A 1 211 ? -14.862 -1.290 18.531 1.00 97.06 211 ALA A CA 1
ATOM 1656 C C . ALA A 1 211 ? -13.951 -0.348 17.738 1.00 97.06 211 ALA A C 1
ATOM 1658 O O . ALA A 1 211 ? -13.300 -0.766 16.778 1.00 97.06 211 ALA A O 1
ATOM 1659 N N . LEU A 1 212 ? -13.846 0.905 18.179 1.00 95.88 212 LEU A N 1
ATOM 1660 C CA . LEU A 1 212 ? -12.846 1.855 17.691 1.00 95.88 212 LEU A CA 1
ATOM 1661 C C . LEU A 1 212 ? -11.770 2.066 18.758 1.00 95.88 212 LEU A C 1
ATOM 1663 O O . LEU A 1 212 ? -12.061 2.517 19.867 1.00 95.88 212 LEU A O 1
ATOM 1667 N N . MET A 1 213 ? -10.513 1.781 18.416 1.00 95.38 213 MET A N 1
ATOM 1668 C CA . MET A 1 213 ? -9.375 2.106 19.278 1.00 95.38 213 MET A CA 1
ATOM 1669 C C . MET A 1 213 ? -8.978 3.575 19.073 1.00 95.38 213 MET A C 1
ATOM 1671 O O . MET A 1 213 ? -8.499 3.953 18.002 1.00 95.38 213 MET A O 1
ATOM 1675 N N . VAL A 1 214 ? -9.210 4.406 20.092 1.00 92.25 214 VAL A N 1
ATOM 1676 C CA . VAL A 1 214 ? -9.102 5.874 20.039 1.00 92.25 214 VAL A CA 1
ATOM 1677 C C . VAL A 1 214 ? -7.956 6.395 20.924 1.00 92.25 214 VAL A C 1
ATOM 1679 O O . VAL A 1 214 ? -7.601 5.748 21.908 1.00 92.25 214 VAL A O 1
ATOM 1682 N N . PRO A 1 215 ? -7.363 7.568 20.628 1.00 87.06 215 PRO A N 1
ATOM 1683 C CA . PRO A 1 215 ? -7.744 8.527 19.590 1.00 87.06 215 PRO A CA 1
ATOM 1684 C C . PRO A 1 215 ? -7.341 8.079 18.179 1.00 87.06 215 PRO A C 1
ATOM 1686 O O . PRO A 1 215 ? -6.240 7.574 17.955 1.00 87.06 215 PRO A O 1
ATOM 1689 N N . VAL A 1 216 ? -8.242 8.325 17.227 1.00 85.19 216 VAL A N 1
ATOM 1690 C CA . VAL A 1 216 ? -8.058 8.103 15.788 1.00 85.19 216 VAL A CA 1
ATOM 1691 C C . VAL A 1 216 ? -8.513 9.348 15.022 1.00 85.19 216 VAL A C 1
ATOM 1693 O O . VAL A 1 216 ? -9.299 10.143 15.534 1.00 85.19 216 VAL A O 1
ATOM 1696 N N . PHE A 1 217 ? -7.998 9.561 13.813 1.00 79.06 217 PHE A N 1
ATOM 1697 C CA . PHE A 1 217 ? -8.378 10.715 12.995 1.00 79.06 217 PHE A CA 1
ATOM 1698 C C . PHE A 1 217 ? -9.858 10.652 12.556 1.00 79.06 217 PHE A C 1
ATOM 1700 O O . PHE A 1 217 ? -10.398 9.576 12.292 1.00 79.06 217 PHE A O 1
ATOM 1707 N N . THR A 1 218 ? -10.490 11.826 12.460 1.00 75.94 218 THR A N 1
ATOM 1708 C CA . THR A 1 218 ? -11.951 12.033 12.387 1.00 75.94 218 THR A CA 1
ATOM 1709 C C . THR A 1 218 ? -12.709 11.182 11.358 1.00 75.94 218 THR A C 1
ATOM 1711 O O . THR A 1 218 ? -13.728 10.614 11.734 1.00 75.94 218 THR A O 1
ATOM 1714 N N . PRO A 1 219 ? -12.230 10.986 10.112 1.00 78.56 219 PRO A N 1
ATOM 1715 C CA . PRO A 1 219 ? -12.903 10.123 9.141 1.00 78.56 219 PRO A CA 1
ATOM 1716 C C . PRO A 1 219 ? -13.245 8.714 9.647 1.00 78.56 219 PRO A C 1
ATOM 1718 O O . PRO A 1 219 ? -14.260 8.160 9.247 1.00 78.56 219 PRO A O 1
ATOM 1721 N N . TYR A 1 220 ? -12.433 8.113 10.525 1.00 83.62 220 TYR A N 1
ATOM 1722 C CA . TYR A 1 220 ? -12.727 6.775 11.065 1.00 83.62 220 TYR A CA 1
ATOM 1723 C C . TYR A 1 220 ? -13.711 6.786 12.239 1.00 83.62 220 TYR A C 1
ATOM 1725 O O . TYR A 1 220 ? -14.216 5.728 12.597 1.00 83.62 220 TYR A O 1
ATOM 1733 N N . ILE A 1 221 ? -13.989 7.960 12.807 1.00 84.00 221 ILE A N 1
ATOM 1734 C CA . ILE A 1 221 ? -15.064 8.173 13.782 1.00 84.00 221 ILE A CA 1
ATOM 1735 C C . ILE A 1 221 ? -16.386 8.388 13.034 1.00 84.00 221 ILE A C 1
ATOM 1737 O O . ILE A 1 221 ? -17.389 7.785 13.383 1.00 84.00 221 ILE A O 1
ATOM 1741 N N . GLU A 1 222 ? -16.363 9.176 11.955 1.00 84.00 222 GLU A N 1
ATOM 1742 C CA . GLU A 1 222 ? -17.565 9.544 11.194 1.00 84.00 222 GLU A CA 1
ATOM 1743 C C . GLU A 1 222 ? -18.114 8.398 10.330 1.00 84.00 222 GLU A C 1
ATOM 1745 O O . GLU A 1 222 ? -19.327 8.251 10.221 1.00 84.00 222 GLU A O 1
ATOM 1750 N N . ILE A 1 223 ? -17.252 7.578 9.704 1.00 83.56 223 ILE A N 1
ATOM 1751 C CA . ILE A 1 223 ? -17.703 6.498 8.803 1.00 83.56 223 ILE A CA 1
ATOM 1752 C C . ILE A 1 223 ? -18.701 5.557 9.499 1.00 83.56 223 ILE A C 1
ATOM 1754 O O . ILE A 1 223 ? -19.771 5.358 8.933 1.00 83.56 223 ILE A O 1
ATOM 1758 N N . PRO A 1 224 ? -18.421 5.001 10.693 1.00 85.56 224 PRO A N 1
ATOM 1759 C CA . PRO A 1 224 ? -19.368 4.133 11.396 1.00 85.56 224 PRO A CA 1
ATOM 1760 C C . PRO A 1 224 ? -20.739 4.750 11.701 1.00 85.56 224 PRO A C 1
ATOM 1762 O O . PRO A 1 224 ? -21.717 4.011 11.790 1.00 85.56 224 PRO A O 1
ATOM 1765 N N . GLU A 1 225 ? -20.810 6.075 11.842 1.00 84.38 225 GLU A N 1
ATOM 1766 C CA . GLU A 1 225 ? -22.023 6.816 12.214 1.00 84.38 225 GLU A CA 1
ATOM 1767 C C . GLU A 1 225 ? -22.897 7.196 11.007 1.00 84.38 225 GLU A C 1
ATOM 1769 O O . GLU A 1 225 ? -24.036 7.623 11.182 1.00 84.38 225 GLU A O 1
ATOM 1774 N N . LEU A 1 226 ? -22.401 7.052 9.770 1.00 84.50 226 LEU A N 1
ATOM 1775 C CA . LEU A 1 226 ? -23.195 7.353 8.574 1.00 84.50 226 LEU A CA 1
ATOM 1776 C C . LEU A 1 226 ? -24.455 6.480 8.532 1.00 84.50 226 LEU A C 1
ATOM 1778 O O . LEU A 1 226 ? -24.363 5.278 8.764 1.00 84.50 226 LEU A O 1
ATOM 1782 N N . ASP A 1 227 ? -25.595 7.038 8.108 1.00 85.81 227 ASP A N 1
ATOM 1783 C CA . ASP A 1 227 ? -26.897 6.342 8.035 1.00 85.81 227 ASP A CA 1
ATOM 1784 C C . ASP A 1 227 ? -26.844 4.972 7.335 1.00 85.81 227 ASP A C 1
ATOM 1786 O O . ASP A 1 227 ? -27.602 4.053 7.677 1.00 85.81 227 ASP A O 1
ATOM 1790 N N . THR A 1 228 ? -25.951 4.846 6.347 1.00 84.38 228 THR A N 1
ATOM 1791 C CA . THR A 1 228 ? -25.660 3.614 5.603 1.00 84.38 228 THR A CA 1
ATOM 1792 C C . THR A 1 228 ? -25.181 2.476 6.507 1.00 84.38 228 THR A C 1
ATOM 1794 O O . THR A 1 228 ? -25.518 1.320 6.250 1.00 84.38 228 THR A O 1
ATOM 1797 N N . TYR A 1 229 ? -24.400 2.792 7.541 1.00 87.38 229 TYR A N 1
ATOM 1798 C CA . TYR A 1 229 ? -23.791 1.840 8.466 1.00 87.38 229 TYR A CA 1
ATOM 1799 C C . TYR A 1 229 ? -24.461 1.865 9.839 1.00 87.38 229 TYR A C 1
ATOM 1801 O O . TYR A 1 229 ? -24.901 0.810 10.282 1.00 87.38 229 TYR A O 1
ATOM 1809 N N . ASP A 1 230 ? -24.589 3.041 10.468 1.00 91.69 230 ASP A N 1
ATOM 1810 C CA . ASP A 1 230 ? -25.255 3.255 11.764 1.00 91.69 230 ASP A CA 1
ATOM 1811 C C . ASP A 1 230 ? -24.863 2.166 12.782 1.00 91.69 230 ASP A C 1
ATOM 1813 O O . ASP A 1 230 ? -25.702 1.417 13.288 1.00 91.69 230 ASP A O 1
ATOM 1817 N N . PHE A 1 231 ? -23.549 1.973 12.951 1.00 94.50 231 PHE A N 1
ATOM 1818 C CA . PHE A 1 231 ? -22.987 0.963 13.847 1.00 94.50 231 PHE A CA 1
ATOM 1819 C C . PHE A 1 231 ? -23.072 1.416 15.307 1.00 94.50 231 PHE A C 1
ATOM 1821 O O . PHE A 1 231 ? -22.927 2.596 15.618 1.00 94.50 231 PHE A O 1
ATOM 1828 N N . ASP A 1 232 ? -23.218 0.457 16.221 1.00 95.81 232 ASP A N 1
ATOM 1829 C CA . ASP A 1 232 ? -23.079 0.711 17.656 1.00 95.81 232 ASP A CA 1
ATOM 1830 C C . ASP A 1 232 ? -21.585 0.749 18.017 1.00 95.81 232 ASP A C 1
ATOM 1832 O O . ASP A 1 232 ? -20.904 -0.278 18.052 1.00 95.81 232 ASP A O 1
ATOM 1836 N N . VAL A 1 233 ? -21.035 1.945 18.216 1.00 95.38 233 VAL A N 1
ATOM 1837 C CA . VAL A 1 233 ? -19.595 2.131 18.425 1.00 95.38 233 VAL A CA 1
ATOM 1838 C C . VAL A 1 233 ? -19.240 2.057 19.910 1.00 95.38 233 VAL A C 1
ATOM 1840 O O . VAL A 1 233 ? -19.627 2.917 20.699 1.00 95.38 233 VAL A O 1
ATOM 1843 N N . VAL A 1 234 ? -18.399 1.086 20.280 1.00 96.50 234 VAL A N 1
ATOM 1844 C CA . VAL A 1 234 ? -17.705 1.069 21.576 1.00 96.50 234 VAL A CA 1
ATOM 1845 C C . VAL A 1 234 ? -16.281 1.611 21.427 1.00 96.50 234 VAL A C 1
ATOM 1847 O O . VAL A 1 234 ? -15.505 1.161 20.583 1.00 96.50 234 VAL A O 1
ATOM 1850 N N . THR A 1 235 ? -15.905 2.585 22.254 1.00 96.44 235 THR A N 1
ATOM 1851 C CA . THR A 1 235 ? -14.541 3.127 22.268 1.00 96.44 235 THR A CA 1
ATOM 1852 C C . THR A 1 235 ? -13.630 2.310 23.182 1.00 96.44 235 THR A C 1
ATOM 1854 O O . THR A 1 235 ? -13.993 1.955 24.308 1.00 96.44 235 THR A O 1
ATOM 1857 N N . VAL A 1 236 ? -12.421 2.032 22.691 1.00 95.88 236 VAL A N 1
ATOM 1858 C CA . VAL A 1 236 ? -11.285 1.518 23.466 1.00 95.88 236 VAL A CA 1
ATOM 1859 C C . VAL A 1 236 ? -10.263 2.642 23.555 1.00 95.88 236 VAL A C 1
ATOM 1861 O O . VAL A 1 236 ? -9.640 3.003 22.558 1.00 95.88 236 VAL A O 1
ATOM 1864 N N . GLU A 1 237 ? -10.126 3.240 24.729 1.00 93.31 237 GLU A N 1
ATOM 1865 C CA . GLU A 1 237 ? -9.491 4.541 24.901 1.00 93.31 237 GLU A CA 1
ATOM 1866 C C . GLU A 1 237 ? -8.035 4.414 25.345 1.00 93.31 237 GLU A C 1
ATOM 1868 O O . GLU A 1 237 ? -7.700 3.804 26.362 1.00 93.31 237 GLU A O 1
ATOM 1873 N N . ALA A 1 238 ? -7.124 5.020 24.586 1.00 89.00 238 ALA A N 1
ATOM 1874 C CA . ALA A 1 238 ? -5.760 5.204 25.041 1.00 89.00 238 ALA A CA 1
ATOM 1875 C C . ALA A 1 238 ? -5.736 6.278 26.130 1.00 89.00 238 ALA A C 1
ATOM 1877 O O . ALA A 1 238 ? -6.185 7.405 25.934 1.00 89.00 238 ALA A O 1
ATOM 1878 N N . SER A 1 239 ? -5.130 5.949 27.264 1.00 82.25 239 SER A N 1
ATOM 1879 C CA . SER A 1 239 ? -4.869 6.896 28.338 1.00 82.25 239 SER A CA 1
ATOM 1880 C C . SER A 1 239 ? -3.446 7.438 28.237 1.00 82.25 239 SER A C 1
ATOM 1882 O O . SER A 1 239 ? -2.504 6.730 27.860 1.00 82.25 239 SER A O 1
ATOM 1884 N N . LEU A 1 240 ? -3.283 8.713 28.588 1.00 71.69 240 LEU A N 1
ATOM 1885 C CA . LEU A 1 240 ? -1.974 9.330 28.744 1.00 71.69 240 LEU A CA 1
ATOM 1886 C C . LEU A 1 240 ? -1.368 8.869 30.074 1.00 71.69 240 LEU A C 1
ATOM 1888 O O . LEU A 1 240 ? -1.726 9.377 31.134 1.00 71.69 240 LEU A O 1
ATOM 1892 N N . PHE A 1 241 ? -0.418 7.941 30.021 1.00 63.28 241 PHE A N 1
ATOM 1893 C CA . PHE A 1 241 ? 0.369 7.561 31.188 1.00 63.28 241 PHE A CA 1
ATOM 1894 C C . PHE A 1 241 ? 1.648 8.397 31.256 1.00 63.28 241 PHE A C 1
ATOM 1896 O O . PHE A 1 241 ? 2.373 8.557 30.269 1.00 63.28 241 PHE A O 1
ATOM 1903 N N . THR A 1 242 ? 1.938 8.927 32.443 1.00 53.88 242 THR A N 1
ATOM 1904 C CA . THR A 1 242 ? 3.218 9.557 32.774 1.00 53.88 242 THR A CA 1
ATOM 1905 C C . THR A 1 242 ? 3.949 8.681 33.780 1.00 53.88 242 THR A C 1
ATOM 1907 O O . THR A 1 242 ? 3.818 8.881 34.983 1.00 53.88 242 THR A O 1
ATOM 1910 N N . GLU A 1 243 ? 4.743 7.728 33.305 1.00 48.62 243 GLU A N 1
ATOM 1911 C CA . GLU A 1 243 ? 5.776 7.110 34.137 1.00 48.62 243 GLU A CA 1
ATOM 1912 C C . GLU A 1 243 ? 7.141 7.607 33.661 1.00 48.62 243 GLU A C 1
ATOM 1914 O O . GLU A 1 243 ? 7.447 7.616 32.469 1.00 48.62 243 GLU A O 1
ATOM 1919 N N . THR A 1 244 ? 7.976 8.058 34.600 1.00 52.62 244 THR A N 1
ATOM 1920 C CA . THR A 1 244 ? 9.384 8.453 34.376 1.00 52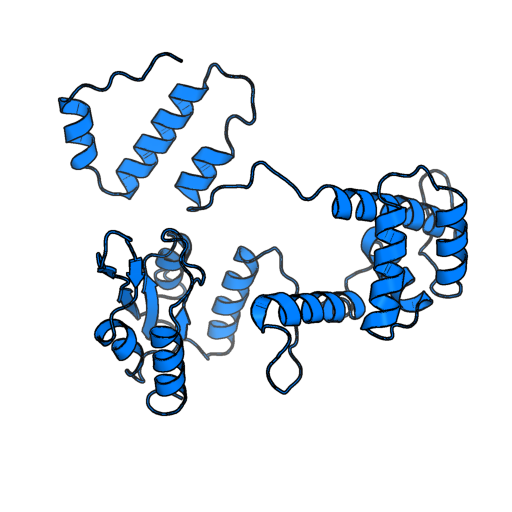.62 244 THR A CA 1
ATOM 1921 C C . THR A 1 244 ? 9.635 9.639 33.427 1.00 52.62 244 THR A C 1
ATOM 1923 O O . THR A 1 244 ? 10.746 9.822 32.942 1.00 52.62 244 THR A O 1
ATOM 1926 N N . GLY A 1 245 ? 8.633 10.492 33.184 1.00 50.16 245 GLY A N 1
ATOM 1927 C CA . GLY A 1 245 ? 8.791 11.702 32.361 1.00 50.16 245 GLY A CA 1
ATOM 1928 C C . GLY A 1 245 ? 8.627 11.480 30.853 1.00 50.16 245 GLY A C 1
ATOM 1929 O O . GLY A 1 245 ? 8.693 12.442 30.089 1.00 50.16 245 GLY A O 1
ATOM 1930 N N . VAL A 1 246 ? 8.337 10.248 30.419 1.00 51.41 246 VAL A N 1
ATOM 1931 C CA . VAL A 1 246 ? 7.949 9.942 29.038 1.00 51.41 246 VAL A CA 1
ATOM 1932 C C . VAL A 1 246 ? 6.426 9.850 28.972 1.00 51.41 246 VAL A C 1
ATOM 1934 O O . VAL A 1 246 ? 5.817 9.001 29.617 1.00 51.41 246 VAL A O 1
ATOM 1937 N N . ARG A 1 247 ? 5.796 10.739 28.197 1.00 57.69 247 ARG A N 1
ATOM 1938 C CA . ARG A 1 247 ? 4.360 10.668 27.892 1.00 57.69 247 ARG A CA 1
ATOM 1939 C C . ARG A 1 247 ? 4.108 9.452 27.008 1.00 57.69 247 ARG A C 1
ATOM 1941 O O . ARG A 1 247 ? 4.598 9.415 25.882 1.00 57.69 247 ARG A O 1
ATOM 1948 N N . GLN A 1 248 ? 3.360 8.471 27.500 1.00 65.56 248 GLN A N 1
ATOM 1949 C CA . GLN A 1 248 ? 3.022 7.277 26.734 1.00 65.56 248 GLN A CA 1
ATOM 1950 C C . GLN A 1 248 ? 1.506 7.162 26.631 1.00 65.56 248 GLN A C 1
ATOM 1952 O O . GLN A 1 248 ? 0.826 6.905 27.621 1.00 65.56 248 GLN A O 1
ATOM 1957 N N . TRP A 1 249 ? 0.978 7.349 25.424 1.00 72.56 249 TRP A N 1
ATOM 1958 C CA . TRP A 1 249 ? -0.398 6.972 25.121 1.00 72.56 249 TRP A CA 1
ATOM 1959 C C . TRP A 1 249 ? -0.463 5.452 25.034 1.00 72.56 249 TRP A C 1
ATOM 1961 O O . TRP A 1 249 ? 0.187 4.851 24.178 1.00 72.56 249 TRP A O 1
ATOM 1971 N N . ARG A 1 250 ? -1.189 4.818 25.956 1.00 82.62 250 ARG A N 1
ATOM 1972 C CA . ARG A 1 250 ? -1.355 3.360 25.990 1.00 82.62 250 ARG A CA 1
ATOM 1973 C C . ARG A 1 250 ? -2.800 3.010 26.295 1.00 82.62 250 ARG A C 1
ATOM 1975 O O . ARG A 1 250 ? -3.438 3.701 27.075 1.00 82.62 250 ARG A O 1
ATOM 1982 N N . TYR A 1 251 ? -3.275 1.902 25.742 1.00 91.12 251 TYR A N 1
ATOM 1983 C CA . TYR A 1 251 ? -4.581 1.337 26.078 1.00 91.12 251 TYR A CA 1
ATOM 1984 C C . TYR A 1 251 ? -4.495 0.602 27.422 1.00 91.12 251 TYR A C 1
ATOM 1986 O O . TYR A 1 251 ? -3.732 -0.368 27.502 1.00 91.12 251 TYR A O 1
ATOM 1994 N N . PRO A 1 252 ? -5.193 1.046 28.483 1.00 92.25 252 PRO A N 1
ATOM 1995 C CA . PRO A 1 252 ? -5.293 0.311 29.746 1.00 92.25 252 PRO A CA 1
ATOM 1996 C C . PRO A 1 252 ? -5.817 -1.120 29.547 1.00 92.25 252 PRO A C 1
ATOM 1998 O O . PRO A 1 252 ? -6.421 -1.430 28.522 1.00 92.25 252 PRO A O 1
ATOM 2001 N N . ALA A 1 253 ? -5.562 -2.020 30.498 1.00 93.44 253 ALA A N 1
ATOM 2002 C CA . ALA A 1 253 ? -5.962 -3.424 30.347 1.00 93.44 253 ALA A CA 1
ATOM 2003 C C . ALA A 1 253 ? -7.491 -3.578 30.330 1.00 93.44 253 ALA A C 1
ATOM 2005 O O . ALA A 1 253 ? -8.024 -4.351 29.542 1.00 93.44 253 ALA A O 1
ATOM 2006 N N . GLU A 1 254 ? -8.175 -2.795 31.156 1.00 95.31 254 GLU A N 1
ATOM 2007 C CA . GLU A 1 254 ? -9.626 -2.692 31.262 1.00 95.31 254 GLU A CA 1
ATOM 2008 C C . GLU A 1 254 ? -10.281 -2.154 29.983 1.00 95.31 254 GLU A C 1
ATOM 2010 O O . GLU A 1 254 ? -11.355 -2.609 29.602 1.00 95.31 254 GLU A O 1
ATOM 2015 N N . GLU A 1 255 ? -9.606 -1.249 29.273 1.00 96.44 255 GLU A N 1
ATOM 2016 C CA . GLU A 1 255 ? -10.080 -0.730 27.990 1.00 96.44 255 GLU A CA 1
ATOM 2017 C C . GLU A 1 255 ? -9.982 -1.800 26.903 1.00 96.44 255 GLU A C 1
ATOM 2019 O O . GLU A 1 255 ? -10.924 -2.008 26.144 1.00 96.44 255 GLU A O 1
ATOM 2024 N N . VAL A 1 256 ? -8.871 -2.542 26.861 1.00 97.06 256 VAL A N 1
ATOM 2025 C CA . VAL A 1 256 ? -8.698 -3.659 25.918 1.00 97.06 256 VAL A CA 1
ATOM 2026 C C . VAL A 1 256 ? -9.647 -4.819 26.249 1.00 97.06 256 VAL A C 1
ATOM 2028 O O . VAL A 1 256 ? -10.117 -5.491 25.336 1.00 97.06 256 VAL A O 1
ATOM 2031 N N . ALA A 1 257 ? -9.994 -5.025 27.524 1.00 97.62 257 ALA A N 1
ATOM 2032 C CA . ALA A 1 257 ? -10.940 -6.059 27.952 1.00 97.62 257 ALA A CA 1
ATOM 2033 C C . ALA A 1 257 ? -12.364 -5.845 27.406 1.00 97.62 257 ALA A C 1
ATOM 2035 O O . ALA A 1 257 ? -13.126 -6.802 27.311 1.00 97.62 257 ALA A O 1
ATOM 2036 N N . LYS A 1 258 ? -12.725 -4.631 26.960 1.00 98.19 258 LYS A N 1
ATOM 2037 C CA . LYS A 1 258 ? -13.991 -4.393 26.237 1.00 98.19 258 LYS A CA 1
ATOM 2038 C C . LYS A 1 258 ? -14.112 -5.251 24.969 1.00 98.19 258 LYS A C 1
ATOM 2040 O O . LYS A 1 258 ? -15.222 -5.573 24.563 1.00 98.19 258 LYS A O 1
ATOM 2045 N N . LEU A 1 259 ? -12.987 -5.647 24.364 1.00 98.12 259 LEU A N 1
ATOM 2046 C CA . LEU A 1 259 ? -12.954 -6.507 23.175 1.00 98.12 259 LEU A CA 1
ATOM 2047 C C . LEU A 1 259 ? -13.347 -7.967 23.470 1.00 98.12 259 LEU A C 1
ATOM 2049 O O . LEU A 1 259 ? -13.574 -8.737 22.538 1.00 98.12 259 LEU A O 1
ATOM 2053 N N . GLU A 1 260 ? -13.435 -8.352 24.748 1.00 97.94 260 GLU A N 1
ATOM 2054 C CA . GLU A 1 260 ? -13.943 -9.662 25.171 1.00 97.94 260 GLU A CA 1
ATOM 2055 C C . GLU A 1 260 ? -15.457 -9.803 24.965 1.00 97.94 260 GLU A C 1
ATOM 2057 O O . GLU A 1 260 ? -15.959 -10.925 24.991 1.00 97.94 260 GLU A O 1
ATOM 2062 N N . ASP A 1 261 ? -16.189 -8.697 24.771 1.00 97.69 261 ASP A N 1
ATOM 2063 C CA . ASP A 1 261 ? -17.624 -8.721 24.485 1.00 97.69 261 ASP A CA 1
ATOM 2064 C C . ASP A 1 261 ? -17.879 -9.374 23.110 1.00 97.69 261 ASP A C 1
ATOM 2066 O O . ASP A 1 261 ? -17.535 -8.783 22.082 1.00 97.69 261 ASP A O 1
ATOM 2070 N N . PRO A 1 262 ? -18.529 -10.555 23.049 1.00 96.25 262 PRO A N 1
ATOM 2071 C CA . PRO A 1 262 ? -18.769 -11.268 21.794 1.00 96.25 262 PRO A CA 1
ATOM 2072 C C . PRO A 1 262 ? -19.771 -10.557 20.871 1.00 96.25 262 PRO A C 1
ATOM 2074 O O . PRO A 1 262 ? -19.964 -10.980 19.733 1.00 96.25 262 PRO A O 1
ATOM 2077 N N . SER A 1 263 ? -20.448 -9.501 21.338 1.00 97.12 263 SER A N 1
ATOM 2078 C CA . SER A 1 263 ? -21.259 -8.649 20.465 1.00 97.12 263 SER A CA 1
ATOM 2079 C C . SER A 1 263 ? -20.415 -7.701 19.606 1.00 97.12 263 SER A C 1
ATOM 2081 O O . SER A 1 263 ? -20.907 -7.239 18.577 1.00 97.12 263 SER A O 1
ATOM 2083 N N . VAL A 1 264 ? -19.148 -7.453 19.967 1.00 97.81 264 VAL A N 1
ATOM 2084 C CA . VAL A 1 264 ? -18.193 -6.690 19.150 1.00 97.81 264 VAL A CA 1
ATOM 2085 C C . VAL A 1 264 ? -17.746 -7.546 17.965 1.00 97.81 264 VAL A C 1
ATOM 2087 O O . VAL A 1 264 ? -16.991 -8.504 18.127 1.00 97.81 264 VAL A O 1
ATOM 2090 N N . LYS A 1 265 ? -18.186 -7.177 16.757 1.00 97.19 265 LYS A N 1
ATOM 2091 C CA . LYS A 1 265 ? -17.922 -7.934 15.518 1.00 97.19 265 LYS A CA 1
ATOM 2092 C C . LYS A 1 265 ? -16.687 -7.492 14.740 1.00 97.19 265 LYS A C 1
ATOM 2094 O O . LYS A 1 265 ? -16.185 -8.243 13.908 1.00 97.19 265 LYS A O 1
ATOM 2099 N N . LEU A 1 266 ? -16.229 -6.262 14.950 1.00 96.25 266 LEU A N 1
ATOM 2100 C CA . LEU A 1 266 ? -15.081 -5.686 14.251 1.00 96.25 266 LEU A CA 1
ATOM 2101 C C . LEU A 1 266 ? -14.303 -4.784 15.204 1.00 96.25 266 LEU A C 1
ATOM 2103 O O . LEU A 1 266 ? -14.905 -4.003 15.937 1.00 96.25 266 LEU A O 1
ATOM 2107 N N . VAL A 1 267 ? -12.972 -4.852 15.146 1.00 96.31 267 VAL A N 1
ATOM 2108 C CA . VAL A 1 267 ? -12.074 -3.927 15.847 1.00 96.31 267 VAL A CA 1
ATOM 2109 C C . VAL A 1 267 ? -11.307 -3.102 14.821 1.00 96.31 267 VAL A C 1
ATOM 2111 O O . VAL A 1 267 ? -10.546 -3.644 14.020 1.00 96.31 267 VAL A O 1
ATOM 2114 N N . CYS A 1 268 ? -11.479 -1.784 14.861 1.00 95.12 268 CYS A N 1
ATOM 2115 C CA . CYS A 1 268 ? -10.754 -0.843 14.016 1.00 95.12 268 CYS A CA 1
ATOM 2116 C C . CYS A 1 268 ? -9.604 -0.214 14.805 1.00 95.12 268 CYS A C 1
ATOM 2118 O O . CYS A 1 268 ? -9.811 0.460 15.818 1.00 95.12 268 CYS A O 1
ATOM 2120 N N . LEU A 1 269 ? -8.384 -0.395 14.301 1.00 94.44 269 LEU A N 1
ATOM 2121 C CA . LEU A 1 269 ? -7.159 0.104 14.913 1.00 94.44 269 LEU A CA 1
ATOM 2122 C C . LEU A 1 269 ? -6.260 0.758 13.862 1.00 94.44 269 LEU A C 1
ATOM 2124 O O . LEU A 1 269 ? -5.998 0.192 12.803 1.00 94.44 269 LEU A O 1
ATOM 2128 N N . VAL A 1 270 ? -5.709 1.919 14.210 1.00 93.25 270 VAL A N 1
ATOM 2129 C CA . VAL A 1 270 ? -4.588 2.539 13.496 1.00 93.25 270 VAL A CA 1
ATOM 2130 C C . VAL A 1 270 ? -3.320 2.319 14.320 1.00 93.25 270 VAL A C 1
ATOM 2132 O O . VAL A 1 270 ? -3.234 2.774 15.459 1.00 93.25 270 VAL A O 1
ATOM 2135 N N . ASN A 1 271 ? -2.347 1.598 13.761 1.00 92.69 271 ASN A N 1
ATOM 2136 C CA . ASN A 1 271 ? -1.081 1.277 14.417 1.00 92.69 271 ASN A CA 1
ATOM 2137 C C . ASN A 1 271 ? 0.096 1.432 13.430 1.00 92.69 271 ASN A C 1
ATOM 2139 O O . ASN A 1 271 ? 0.109 0.715 12.431 1.00 92.69 271 ASN A O 1
ATOM 2143 N N . PRO A 1 272 ? 1.092 2.298 13.703 1.00 91.50 272 PRO A N 1
ATOM 2144 C CA . PRO A 1 272 ? 1.158 3.255 14.814 1.00 91.50 272 PRO A CA 1
ATOM 2145 C C . PRO A 1 272 ? -0.010 4.250 14.815 1.00 91.50 272 PRO A C 1
ATOM 2147 O O . PRO A 1 272 ? -0.508 4.629 13.759 1.00 91.50 272 PRO A O 1
ATOM 2150 N N . SER A 1 273 ? -0.467 4.660 15.997 1.00 86.69 273 SER A N 1
ATOM 2151 C CA . SER A 1 273 ? -1.665 5.503 16.152 1.00 86.69 273 SER A CA 1
ATOM 2152 C C . SER A 1 273 ? -1.497 6.897 15.538 1.00 86.69 273 SER A C 1
ATOM 2154 O O . SER A 1 273 ? -0.417 7.471 15.624 1.00 86.69 273 SER A O 1
ATOM 2156 N N . ASN A 1 274 ? -2.575 7.507 15.050 1.00 83.44 274 ASN A N 1
ATOM 2157 C CA . ASN A 1 274 ? -2.628 8.923 14.663 1.00 83.44 274 ASN A CA 1
ATOM 2158 C C . ASN A 1 274 ? -3.790 9.589 15.421 1.00 83.44 274 ASN A C 1
ATOM 2160 O O . ASN A 1 274 ? -4.914 9.119 15.243 1.00 83.44 274 ASN A O 1
ATOM 2164 N N . PRO A 1 275 ? -3.579 10.650 16.232 1.00 81.06 275 PRO A N 1
ATOM 2165 C CA . PRO A 1 275 ? -2.362 11.471 16.382 1.00 81.06 275 PRO A CA 1
ATOM 2166 C C . PRO A 1 275 ? -1.222 11.004 17.315 1.00 81.06 275 PRO A C 1
ATOM 2168 O O . PRO A 1 275 ? -0.127 11.550 17.154 1.00 81.06 275 PRO A O 1
ATOM 2171 N N . PRO A 1 276 ? -1.363 10.048 18.262 1.00 81.56 276 PRO A N 1
ATOM 2172 C CA . PRO A 1 276 ? -0.312 9.835 19.267 1.00 81.56 276 PRO A CA 1
ATOM 2173 C C . PRO A 1 276 ? 1.044 9.368 18.727 1.00 81.56 276 PRO A C 1
ATOM 2175 O O . PRO A 1 276 ? 2.045 9.515 19.421 1.00 81.56 276 PRO A O 1
ATOM 2178 N N . SER A 1 277 ? 1.091 8.834 17.504 1.00 85.56 277 SER A N 1
ATOM 2179 C CA . SER A 1 277 ? 2.306 8.393 16.804 1.00 85.56 277 SER A CA 1
ATOM 2180 C C . SER A 1 277 ? 3.124 7.349 17.571 1.00 85.56 277 SER A C 1
ATOM 2182 O O . SER A 1 277 ? 4.352 7.337 17.511 1.00 85.56 277 SER A O 1
ATOM 2184 N N . LEU A 1 278 ? 2.442 6.457 18.298 1.00 84.69 278 LEU A N 1
ATOM 2185 C CA . LEU A 1 278 ? 3.052 5.356 19.039 1.00 84.69 278 LEU A CA 1
ATOM 2186 C C . LEU A 1 278 ? 2.558 4.012 18.504 1.00 84.69 278 LEU A C 1
ATOM 2188 O O . LEU A 1 278 ? 1.374 3.837 18.211 1.00 84.69 278 LEU A O 1
ATOM 2192 N N . ALA A 1 279 ? 3.482 3.062 18.384 1.00 89.50 279 ALA A N 1
ATOM 2193 C CA . ALA A 1 279 ? 3.142 1.675 18.108 1.00 89.50 279 ALA A CA 1
ATOM 2194 C C . ALA A 1 279 ? 2.505 1.022 19.345 1.00 89.50 279 ALA A C 1
ATOM 2196 O O . ALA A 1 279 ? 2.825 1.372 20.487 1.00 89.50 279 ALA A O 1
ATOM 2197 N N . LEU A 1 280 ? 1.638 0.036 19.118 1.00 90.06 280 LEU A N 1
ATOM 2198 C CA . LEU A 1 280 ? 1.092 -0.796 20.179 1.00 90.06 280 LEU A CA 1
ATOM 2199 C C . LEU A 1 280 ? 2.213 -1.420 21.013 1.00 90.06 280 LEU A C 1
ATOM 2201 O O . LEU A 1 280 ? 3.155 -2.024 20.501 1.00 90.06 280 LEU A O 1
ATOM 2205 N N . SER A 1 281 ? 2.078 -1.321 22.333 1.00 90.44 281 SER A N 1
ATOM 2206 C CA . SER A 1 281 ? 2.969 -2.044 23.237 1.00 90.44 281 SER A CA 1
ATOM 2207 C C . SER A 1 281 ? 2.708 -3.550 23.163 1.00 90.44 281 SER A C 1
ATOM 2209 O O . SER A 1 281 ? 1.553 -3.957 23.023 1.00 90.44 281 SER A O 1
ATOM 2211 N N . ARG A 1 282 ? 3.752 -4.367 23.367 1.00 91.44 282 ARG A N 1
ATOM 2212 C CA . ARG A 1 282 ? 3.641 -5.839 23.380 1.00 91.44 282 ARG A CA 1
ATOM 2213 C C . ARG A 1 282 ? 2.517 -6.342 24.284 1.00 91.44 282 ARG A C 1
ATOM 2215 O O . ARG A 1 282 ? 1.703 -7.117 23.823 1.00 91.44 282 ARG A O 1
ATOM 2222 N N . ARG A 1 283 ? 2.377 -5.788 25.496 1.00 93.44 283 ARG A N 1
ATOM 2223 C CA . ARG A 1 283 ? 1.283 -6.133 26.425 1.00 93.44 283 ARG A CA 1
ATOM 2224 C C . ARG A 1 283 ? -0.104 -6.035 25.779 1.00 93.44 283 ARG A C 1
ATOM 2226 O O . ARG A 1 283 ? -0.919 -6.924 25.967 1.00 93.44 283 ARG A O 1
ATOM 2233 N N . VAL A 1 284 ? -0.378 -4.945 25.057 1.00 94.44 284 VAL A N 1
ATOM 2234 C CA . VAL A 1 284 ? -1.688 -4.739 24.414 1.00 94.44 284 VAL A CA 1
ATOM 2235 C C . VAL A 1 284 ? -1.868 -5.719 23.256 1.00 94.44 284 VAL A C 1
ATOM 2237 O O . VAL A 1 284 ? -2.929 -6.318 23.138 1.00 94.44 284 VAL A O 1
ATOM 2240 N N . ALA A 1 285 ? -0.830 -5.927 22.440 1.00 94.62 285 ALA A N 1
ATOM 2241 C CA . ALA A 1 285 ? -0.872 -6.903 21.352 1.00 94.62 285 ALA A CA 1
ATOM 2242 C C . ALA A 1 285 ? -1.086 -8.341 21.867 1.00 94.62 285 ALA A C 1
ATOM 2244 O O . ALA A 1 285 ? -1.898 -9.076 21.311 1.00 94.62 285 ALA A O 1
ATOM 2245 N N . ASP A 1 286 ? -0.411 -8.717 22.956 1.00 96.44 286 ASP A N 1
ATOM 2246 C CA . ASP A 1 286 ? -0.539 -10.027 23.598 1.00 96.44 286 ASP A CA 1
ATOM 2247 C C . ASP A 1 286 ? -1.937 -10.221 24.202 1.00 96.44 286 ASP A C 1
ATOM 2249 O O . ASP A 1 286 ? -2.529 -11.284 24.033 1.00 96.44 286 ASP A O 1
ATOM 2253 N N . GLN A 1 287 ? -2.504 -9.183 24.826 1.00 97.38 287 GLN A N 1
ATOM 2254 C CA . GLN A 1 287 ? -3.872 -9.226 25.346 1.00 97.38 287 GLN A CA 1
ATOM 2255 C C . GLN A 1 287 ? -4.901 -9.392 24.217 1.00 97.38 287 GLN A C 1
ATOM 2257 O O . GLN A 1 287 ? -5.765 -10.255 24.311 1.00 97.38 287 GLN A O 1
ATOM 2262 N N . ILE A 1 288 ? -4.785 -8.638 23.115 1.00 97.25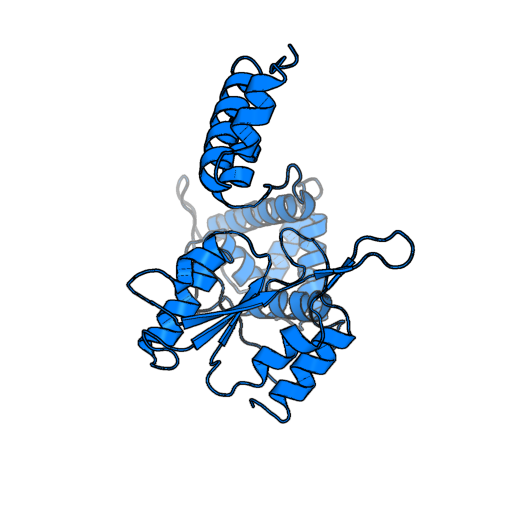 288 ILE A N 1
ATOM 2263 C CA . ILE A 1 288 ? -5.665 -8.807 21.941 1.00 97.25 288 ILE A CA 1
ATOM 2264 C C . ILE A 1 288 ? -5.543 -10.231 21.383 1.00 97.25 288 ILE A C 1
ATOM 2266 O O . ILE A 1 288 ? -6.550 -10.871 21.088 1.00 97.25 288 ILE A O 1
ATOM 2270 N N . LYS A 1 289 ? -4.318 -10.756 21.281 1.00 96.56 289 LYS A N 1
ATOM 2271 C CA . LYS A 1 289 ? -4.069 -12.128 20.829 1.00 96.56 289 LYS A CA 1
ATOM 2272 C C . LYS A 1 289 ? -4.753 -13.163 21.728 1.00 96.56 289 LYS A C 1
ATOM 2274 O O . LYS A 1 289 ? -5.315 -14.125 21.213 1.00 96.56 289 LYS A O 1
ATOM 2279 N N . GLU A 1 290 ? -4.703 -12.990 23.047 1.00 97.81 290 GLU A N 1
ATOM 2280 C CA . GLU A 1 290 ? -5.367 -13.884 24.003 1.00 97.81 290 GLU A CA 1
ATOM 2281 C C . GLU A 1 290 ? -6.896 -13.813 23.898 1.00 97.81 290 GLU A C 1
ATOM 2283 O O . GLU A 1 290 ? -7.559 -14.854 23.919 1.00 97.81 290 GLU A O 1
ATOM 2288 N N . ILE A 1 291 ? -7.450 -12.610 23.718 1.00 98.12 291 ILE A N 1
ATOM 2289 C CA . ILE A 1 291 ? -8.887 -12.397 23.509 1.00 98.12 291 ILE A CA 1
ATOM 2290 C C . ILE A 1 291 ? -9.353 -13.149 22.260 1.00 98.12 291 ILE A C 1
ATOM 2292 O O . ILE A 1 291 ? -10.278 -13.954 22.365 1.00 98.12 291 ILE A O 1
ATOM 2296 N N . VAL A 1 292 ? -8.668 -12.983 21.124 1.00 97.19 292 VAL A N 1
ATOM 2297 C CA . VAL A 1 292 ? -8.987 -13.708 19.880 1.00 97.19 292 VAL A CA 1
ATOM 2298 C C . VAL A 1 292 ? -8.805 -15.219 20.049 1.00 97.19 292 VAL A C 1
ATOM 2300 O O . VAL A 1 292 ? -9.590 -16.011 19.554 1.00 97.19 292 VAL A O 1
ATOM 2303 N N . ALA A 1 293 ? -7.797 -15.672 20.792 1.00 96.81 293 ALA A N 1
ATOM 2304 C CA . ALA A 1 293 ? -7.582 -17.105 20.978 1.00 96.81 293 ALA A CA 1
ATOM 2305 C C . ALA A 1 293 ? -8.619 -17.784 21.896 1.00 96.81 293 ALA A C 1
ATOM 2307 O O . ALA A 1 293 ? -8.681 -19.015 21.912 1.00 96.81 293 ALA A O 1
ATOM 2308 N N . SER A 1 294 ? -9.377 -17.030 22.706 1.00 96.31 294 SER A N 1
ATOM 2309 C CA . SER A 1 294 ? -10.161 -17.627 23.799 1.00 96.31 294 SER A CA 1
ATOM 2310 C C . SER A 1 294 ? -11.520 -16.998 24.107 1.00 96.31 294 SER A C 1
ATOM 2312 O O . SER A 1 294 ? -12.456 -17.738 24.408 1.00 96.31 294 SER A O 1
ATOM 2314 N N . LYS A 1 295 ? -11.649 -15.669 24.093 1.00 95.75 295 LYS A N 1
ATOM 2315 C CA . LYS A 1 295 ? -12.849 -14.949 24.557 1.00 95.75 295 LYS A CA 1
ATOM 2316 C C . LYS A 1 295 ? -13.769 -14.534 23.415 1.00 95.75 295 LYS A C 1
ATOM 2318 O O . LYS A 1 295 ? -14.981 -14.629 23.567 1.00 95.75 295 LYS A O 1
ATOM 2323 N N . ASN A 1 296 ? -13.189 -14.114 22.294 1.00 95.81 296 ASN A N 1
ATOM 2324 C CA . ASN A 1 296 ? -13.902 -13.665 21.102 1.00 95.81 296 ASN A CA 1
ATOM 2325 C C . ASN A 1 296 ? -13.147 -14.128 19.833 1.00 95.81 296 ASN A C 1
ATOM 2327 O O . ASN A 1 296 ? -12.398 -13.333 19.260 1.00 95.81 296 ASN A O 1
ATOM 2331 N N . PRO A 1 297 ? -13.234 -15.430 19.485 1.00 91.88 297 PRO A N 1
ATOM 2332 C CA . PRO A 1 297 ? -12.499 -16.035 18.371 1.00 91.88 297 PRO A CA 1
ATOM 2333 C C . PRO A 1 297 ? -13.067 -15.755 16.979 1.00 91.88 297 PRO A C 1
ATOM 2335 O O . PRO A 1 297 ? -14.305 -15.633 16.846 1.00 91.88 297 PRO A O 1
#

Sequence (297 aa):
MPKPTFTREEIRSFAQLSPFELKDTFISLAKEAQEDQPGQKDKSQVQMLNAGRGNPNWVATGPREAFYALGYFSLAESRRVWTADDLGGMPEVKGSGERFDAFVRQHPDLPGIELLEKSVAYAVERFGFDRDSFLHELTDSSVGDNYPVPDRMLPHAERIVRGYLEDEMFDGKPPAGNTSLFATEGGTAAMCYIFDSLMKNGLLKKGDRIALMVPVFTPYIEIPELDTYDFDVVTVEASLFTETGVRQWRYPAEEVAKLEDPSVKLVCLVNPSNPPSLALSRRVADQIKEIVASKNP

pLDDT: mean 87.89, std 13.53, range [44.19, 98.75]

Secondary structure (DSSP, 8-state):
-------HHHHHHHTTS-HHHHHHHHHHHHHHHHTT--SSTTTHHHHHHHHS-PPPS---HHHHHHHHHHHHHHHHHHHHH-EETTEEPPPPSTTHHHHHHHHHHH-TTSTTHHHHHHHHHHHHHHH---HHHHHHHHHHHHHT-S--SSTT--HHHHHHHHHHHHHHHHTT-PPSS-------SHHHHHHHHHHHHHHHTTSS-TT-EEEEEES--THHHHHHHSTTT--EEEEEEPEEEEETTEEEEE--HHHHHGGG-TTEEEEE--SS-TTT--PPPHHHHHHHHHHHHHT--

Radius of gyration: 25.36 Å; chains: 1; bounding box: 52×59×71 Å

Foldseek 3Di:
DPDPDDDPVRVVVLVVDDLLRVLVVQLVVLLVVQVPDPDPRHPQSVCCSPFVDGDDPDDDVLVVLLLVLLQVLLCVQQVVVDDDDSGGHQGDLPCLQVSLVVSLVVCVPRRNSVVNVVVLVCLCVVVVDDSSVVSSLSSRVSVVPDQDPPVFHHDSRQVVVVVVCCVPVVVVPDDPDDDGHGDDPPPVRVVVCVVVVCDVVVLAHAQQEAEEEDDATDVVVVVCCPPRRNYRYDYQYFDFDDDPNDTDGAGDLVSLCVLLPQSHSYYDDDAVGPPVSHGYDPVSVVSNVVSVVPRHD